Protein AF-A0A5C6P8G7-F1 (afdb_monomer_lite)

pLDDT: mean 71.39, std 20.87, range [29.42, 98.38]

Organism: NCBI:txid433684

Structure (mmCIF, N/CA/C/O backbone):
data_AF-A0A5C6P8G7-F1
#
_entry.id   AF-A0A5C6P8G7-F1
#
loop_
_atom_site.group_PDB
_atom_site.id
_atom_site.type_symbol
_atom_site.label_atom_id
_atom_site.label_alt_id
_atom_site.label_comp_id
_atom_site.label_asym_id
_atom_site.label_entity_id
_atom_site.label_seq_id
_atom_site.pdbx_PDB_ins_code
_atom_site.Cartn_x
_atom_site.Cartn_y
_atom_site.Cartn_z
_atom_site.occupancy
_atom_site.B_iso_or_equiv
_atom_site.auth_seq_id
_atom_site.auth_comp_id
_atom_site.auth_asym_id
_atom_site.auth_atom_id
_atom_site.pdbx_PDB_model_num
ATOM 1 N N . MET A 1 1 ? 69.869 -3.434 -10.534 1.00 57.78 1 MET A N 1
ATOM 2 C CA . MET A 1 1 ? 68.990 -2.227 -10.605 1.00 57.78 1 MET A CA 1
ATOM 3 C C . MET A 1 1 ? 67.464 -2.465 -10.734 1.00 57.78 1 MET A C 1
ATOM 5 O O . MET A 1 1 ? 66.697 -1.735 -10.105 1.00 57.78 1 MET A O 1
ATOM 9 N N . ARG A 1 2 ? 66.954 -3.449 -11.502 1.00 55.28 2 ARG A N 1
ATOM 10 C CA . ARG A 1 2 ? 65.495 -3.606 -11.778 1.00 55.28 2 ARG A CA 1
ATOM 11 C C . ARG A 1 2 ? 64.605 -3.941 -10.557 1.00 55.28 2 ARG A C 1
ATOM 13 O O . ARG A 1 2 ? 63.462 -3.481 -10.484 1.00 55.28 2 ARG A O 1
ATOM 20 N N . ARG A 1 3 ? 65.115 -4.680 -9.559 1.00 55.16 3 ARG A N 1
ATOM 21 C CA . ARG A 1 3 ? 64.360 -5.062 -8.339 1.00 55.16 3 ARG A CA 1
ATOM 22 C C . ARG A 1 3 ? 64.047 -3.867 -7.416 1.00 55.16 3 ARG A C 1
ATOM 24 O O . ARG A 1 3 ? 62.945 -3.792 -6.867 1.00 55.16 3 ARG A O 1
ATOM 31 N N . SER A 1 4 ? 64.954 -2.890 -7.321 1.00 57.34 4 SER A N 1
ATOM 32 C CA . SER A 1 4 ? 64.773 -1.672 -6.509 1.00 57.34 4 SER A CA 1
ATOM 33 C C . SER A 1 4 ? 63.639 -0.777 -7.046 1.00 57.34 4 SER A C 1
ATOM 35 O O . SER A 1 4 ? 62.742 -0.366 -6.301 1.00 57.34 4 SER A O 1
ATOM 37 N N . ARG A 1 5 ? 63.562 -0.600 -8.376 1.00 58.94 5 ARG A N 1
ATOM 38 C CA . ARG A 1 5 ? 62.486 0.167 -9.038 1.00 58.94 5 ARG A CA 1
ATOM 39 C C . ARG A 1 5 ? 61.093 -0.450 -8.819 1.00 58.94 5 ARG A C 1
ATOM 41 O O . ARG A 1 5 ? 60.127 0.283 -8.587 1.00 58.94 5 ARG A O 1
ATOM 48 N N . ARG A 1 6 ? 60.968 -1.788 -8.805 1.00 61.97 6 ARG A N 1
ATOM 49 C CA . ARG A 1 6 ? 59.695 -2.485 -8.502 1.00 61.97 6 ARG A CA 1
ATOM 50 C C . ARG A 1 6 ? 59.252 -2.302 -7.042 1.00 61.97 6 ARG A C 1
ATOM 52 O O . ARG A 1 6 ? 58.067 -2.052 -6.801 1.00 61.97 6 ARG A O 1
ATOM 59 N N . ARG A 1 7 ? 60.176 -2.356 -6.071 1.00 61.00 7 ARG A N 1
ATOM 60 C CA . ARG A 1 7 ? 59.867 -2.098 -4.647 1.00 61.00 7 ARG A CA 1
ATOM 61 C C . ARG A 1 7 ? 59.425 -0.646 -4.411 1.00 61.00 7 ARG A C 1
ATOM 63 O O . ARG A 1 7 ? 58.428 -0.422 -3.720 1.00 61.00 7 ARG A O 1
ATOM 70 N N . SER A 1 8 ? 60.075 0.322 -5.060 1.00 65.81 8 SER A N 1
ATOM 71 C CA . SER A 1 8 ? 59.697 1.744 -4.990 1.00 65.81 8 SER A CA 1
ATOM 72 C C . SER A 1 8 ? 58.291 2.012 -5.559 1.00 65.81 8 SER A C 1
ATOM 74 O O . SER A 1 8 ? 57.456 2.644 -4.902 1.00 65.81 8 SER A O 1
ATOM 76 N N . ARG A 1 9 ? 57.951 1.423 -6.719 1.00 63.16 9 ARG A N 1
ATOM 77 C CA . ARG A 1 9 ? 56.598 1.519 -7.309 1.00 63.16 9 ARG A CA 1
ATOM 78 C C . ARG A 1 9 ? 55.512 0.904 -6.412 1.00 63.16 9 ARG A C 1
ATOM 80 O O . ARG A 1 9 ? 54.447 1.503 -6.251 1.00 63.16 9 ARG A O 1
ATOM 87 N N . ARG A 1 10 ? 55.772 -0.245 -5.769 1.00 64.44 10 ARG A N 1
ATOM 88 C CA . ARG A 1 10 ? 54.829 -0.861 -4.809 1.00 64.44 10 ARG A CA 1
ATOM 89 C C . ARG A 1 10 ? 54.617 0.009 -3.562 1.00 64.44 10 ARG A C 1
ATOM 91 O O . ARG A 1 10 ? 53.472 0.180 -3.141 1.00 64.44 10 ARG A O 1
ATOM 98 N N . ARG A 1 11 ? 55.675 0.620 -3.009 1.00 64.25 11 ARG A N 1
ATOM 99 C CA . ARG A 1 11 ? 55.564 1.558 -1.872 1.00 64.25 11 ARG A CA 1
ATOM 100 C C . ARG A 1 11 ? 54.755 2.811 -2.234 1.00 64.25 11 ARG A C 1
ATOM 102 O O . ARG A 1 11 ? 53.868 3.190 -1.468 1.00 64.25 11 ARG A O 1
ATOM 109 N N . ARG A 1 12 ? 54.968 3.402 -3.420 1.00 63.91 12 ARG A N 1
ATOM 110 C CA . ARG A 1 12 ? 54.167 4.545 -3.911 1.00 63.91 12 ARG A CA 1
ATOM 111 C C . ARG A 1 12 ? 52.682 4.188 -4.077 1.00 63.91 12 ARG A C 1
ATOM 113 O O . ARG A 1 12 ? 51.830 4.940 -3.609 1.00 63.91 12 ARG A O 1
ATOM 120 N N . ARG A 1 13 ? 52.361 3.012 -4.637 1.00 65.19 13 ARG A N 1
ATOM 121 C CA . ARG A 1 13 ? 50.969 2.525 -4.766 1.00 65.19 13 ARG A CA 1
ATOM 122 C C . ARG A 1 13 ? 50.292 2.270 -3.412 1.00 65.19 13 ARG A C 1
ATOM 124 O O . ARG A 1 13 ? 49.113 2.576 -3.253 1.00 65.19 13 ARG A O 1
ATOM 131 N N . ARG A 1 14 ? 51.015 1.749 -2.412 1.00 64.69 14 ARG A N 1
ATOM 132 C CA . ARG A 1 14 ? 50.469 1.581 -1.050 1.00 64.69 14 ARG A CA 1
ATOM 133 C C . ARG A 1 14 ? 50.206 2.931 -0.372 1.00 64.69 14 ARG A C 1
ATOM 135 O O . ARG A 1 14 ? 49.133 3.116 0.200 1.00 64.69 14 ARG A O 1
ATOM 142 N N . ARG A 1 15 ? 51.120 3.902 -0.505 1.00 64.38 15 ARG A N 1
ATOM 143 C CA . ARG A 1 15 ? 50.931 5.269 0.018 1.00 64.38 15 ARG A CA 1
ATOM 144 C C . ARG A 1 15 ? 49.746 5.988 -0.643 1.00 64.38 15 ARG A C 1
ATOM 146 O O . ARG A 1 15 ? 48.961 6.620 0.063 1.00 64.38 15 ARG A O 1
ATOM 153 N N . SER A 1 16 ? 49.557 5.850 -1.959 1.00 69.50 16 SER A N 1
ATOM 154 C CA . SER A 1 16 ? 48.419 6.467 -2.661 1.00 69.50 16 SER A CA 1
ATOM 155 C C . SER A 1 16 ? 47.074 5.845 -2.265 1.00 69.50 16 SER A C 1
ATOM 157 O O . SER A 1 16 ? 46.118 6.575 -1.998 1.00 69.50 16 SER A O 1
ATOM 159 N N . ARG A 1 17 ? 47.006 4.512 -2.121 1.00 66.19 17 ARG A N 1
ATOM 160 C CA . ARG A 1 17 ? 45.819 3.814 -1.591 1.00 66.19 17 ARG A CA 1
ATOM 161 C C . ARG A 1 17 ? 45.500 4.240 -0.152 1.00 66.19 17 ARG A C 1
ATOM 163 O O . ARG A 1 17 ? 44.341 4.512 0.154 1.00 66.19 17 ARG A O 1
ATOM 170 N N . GLY A 1 18 ? 46.516 4.386 0.703 1.00 68.81 18 GLY A N 1
ATOM 171 C CA . GLY A 1 18 ? 46.358 4.883 2.076 1.00 68.81 18 GLY A CA 1
ATOM 172 C C . GLY A 1 18 ? 45.794 6.308 2.143 1.00 68.81 18 GLY A C 1
ATOM 173 O O . GLY A 1 18 ? 44.846 6.560 2.889 1.00 68.81 18 GLY A O 1
ATOM 174 N N . ARG A 1 19 ? 46.303 7.226 1.306 1.00 65.19 19 ARG A N 1
ATOM 175 C CA . ARG A 1 19 ? 45.785 8.605 1.201 1.00 65.19 19 ARG A CA 1
ATOM 176 C C . ARG A 1 19 ? 44.330 8.642 0.716 1.00 65.19 19 ARG A C 1
ATOM 178 O O . ARG A 1 19 ? 43.513 9.346 1.309 1.00 65.19 19 ARG A O 1
ATOM 185 N N . ARG A 1 20 ? 43.971 7.831 -0.291 1.00 66.19 20 ARG A N 1
ATOM 186 C CA . ARG A 1 20 ? 42.580 7.713 -0.775 1.00 66.19 20 ARG A CA 1
ATOM 187 C C . ARG A 1 20 ? 41.633 7.190 0.311 1.00 66.19 20 ARG A C 1
ATOM 189 O O . ARG A 1 20 ? 40.553 7.750 0.491 1.00 66.19 20 ARG A O 1
ATOM 196 N N . ARG A 1 21 ? 42.047 6.180 1.087 1.00 66.81 21 ARG A N 1
ATOM 197 C CA . ARG A 1 21 ? 41.238 5.621 2.187 1.00 66.81 21 ARG A CA 1
ATOM 198 C C . ARG A 1 21 ? 41.011 6.645 3.308 1.00 66.81 21 ARG A C 1
ATOM 200 O O . ARG A 1 21 ? 39.875 6.816 3.741 1.00 66.81 21 ARG A O 1
ATOM 207 N N . ARG A 1 22 ? 42.050 7.394 3.709 1.00 64.44 22 ARG A N 1
ATOM 208 C CA . ARG A 1 22 ? 41.934 8.479 4.708 1.00 64.44 22 ARG A CA 1
ATOM 209 C C . ARG A 1 22 ? 41.014 9.614 4.238 1.00 64.44 22 ARG A C 1
ATOM 211 O O . ARG A 1 22 ? 40.178 10.075 5.012 1.00 64.44 22 ARG A O 1
ATOM 218 N N . SER A 1 23 ? 41.099 10.007 2.964 1.00 71.38 23 SER A N 1
ATOM 219 C CA . SER A 1 23 ? 40.200 11.010 2.370 1.00 71.38 23 SER A CA 1
ATOM 220 C C . SER A 1 23 ? 38.732 10.555 2.385 1.00 71.38 23 SER A C 1
ATOM 222 O O . SER A 1 23 ? 37.848 11.314 2.787 1.00 71.38 23 SER A O 1
ATOM 224 N N . ARG A 1 24 ? 38.465 9.282 2.055 1.00 66.19 24 ARG A N 1
ATOM 225 C CA . ARG A 1 24 ? 37.109 8.704 2.076 1.00 66.19 24 ARG A CA 1
ATOM 226 C C . ARG A 1 24 ? 36.509 8.681 3.489 1.00 66.19 24 ARG A C 1
ATOM 228 O O . ARG A 1 24 ? 35.359 9.075 3.667 1.00 66.19 24 ARG A O 1
ATOM 235 N N . ILE A 1 25 ? 37.306 8.319 4.499 1.00 70.38 25 ILE A N 1
ATOM 236 C CA . ILE A 1 25 ? 36.889 8.328 5.914 1.00 70.38 25 ILE A CA 1
ATOM 237 C C . ILE A 1 25 ? 36.595 9.758 6.400 1.00 70.38 25 ILE A C 1
ATOM 239 O O . ILE A 1 25 ? 35.578 9.989 7.055 1.00 70.38 25 ILE A O 1
ATOM 243 N N . SER A 1 26 ? 37.434 10.735 6.038 1.00 67.25 26 SER A N 1
ATOM 244 C CA . SER A 1 26 ? 37.211 12.151 6.370 1.00 67.25 26 SER A CA 1
ATOM 245 C C . SER A 1 26 ? 35.911 12.690 5.752 1.00 67.25 26 SER A C 1
ATOM 247 O O . SER A 1 26 ? 35.107 13.322 6.444 1.00 67.25 26 SER A O 1
ATOM 249 N N . ARG A 1 27 ? 35.632 12.356 4.481 1.00 65.69 27 ARG A N 1
ATOM 250 C CA . ARG A 1 27 ? 34.369 12.709 3.805 1.00 65.69 27 ARG A CA 1
ATOM 251 C C . ARG A 1 27 ? 33.146 12.085 4.491 1.00 65.69 27 ARG A C 1
ATOM 253 O O . ARG A 1 27 ? 32.168 12.795 4.722 1.00 65.69 27 ARG A O 1
ATOM 260 N N . MET A 1 28 ? 33.213 10.812 4.896 1.00 66.06 28 MET A N 1
ATOM 261 C CA . MET A 1 28 ? 32.125 10.154 5.643 1.00 66.06 28 MET A CA 1
ATOM 262 C C . MET A 1 28 ? 31.889 10.784 7.023 1.00 66.06 28 MET A C 1
ATOM 264 O O . MET A 1 28 ? 30.742 10.978 7.423 1.00 66.06 28 MET A O 1
ATOM 268 N N . ARG A 1 29 ? 32.950 11.154 7.754 1.00 63.00 29 ARG A N 1
ATOM 269 C CA . ARG A 1 29 ? 32.812 11.850 9.047 1.00 63.00 29 ARG A CA 1
ATOM 270 C C . ARG A 1 29 ? 32.161 13.229 8.881 1.00 63.00 29 ARG A C 1
ATOM 272 O O . ARG A 1 29 ? 31.258 13.567 9.646 1.00 63.00 29 ARG A O 1
ATOM 279 N N . ARG A 1 30 ? 32.536 13.990 7.842 1.00 61.12 30 ARG A N 1
ATOM 280 C CA . ARG A 1 30 ? 31.909 15.287 7.518 1.00 61.12 30 ARG A CA 1
ATOM 281 C C . ARG A 1 30 ? 30.431 15.145 7.128 1.00 61.12 30 ARG A C 1
ATOM 283 O O . ARG A 1 30 ? 29.620 15.953 7.583 1.00 61.12 30 ARG A O 1
ATOM 290 N N . SER A 1 31 ? 30.047 14.122 6.354 1.00 65.50 31 SER A N 1
ATOM 291 C CA . SER A 1 31 ? 28.636 13.910 5.976 1.00 65.50 31 SER A CA 1
ATOM 292 C C . SER A 1 31 ? 27.764 13.493 7.168 1.00 65.50 31 SER A C 1
ATOM 294 O O . SER A 1 31 ? 26.659 14.019 7.341 1.00 65.50 31 SER A O 1
ATOM 296 N N . ARG A 1 32 ? 28.286 12.636 8.059 1.00 59.56 32 ARG A N 1
ATOM 297 C CA . ARG A 1 32 ? 27.619 12.265 9.319 1.00 59.56 32 ARG A CA 1
ATOM 298 C C . ARG A 1 32 ? 27.444 13.474 10.246 1.00 59.56 32 ARG A C 1
ATOM 300 O O . ARG A 1 32 ? 26.360 13.658 10.797 1.00 59.56 32 ARG A O 1
ATOM 307 N N . GLY A 1 33 ? 28.455 14.341 10.356 1.00 62.38 33 GLY A N 1
ATOM 308 C CA . GLY A 1 33 ? 28.373 15.590 11.126 1.00 62.38 33 GLY A CA 1
ATOM 309 C C . GLY A 1 33 ? 27.317 16.567 10.590 1.00 62.38 33 GLY A C 1
ATOM 310 O O . GLY A 1 33 ? 26.512 17.093 11.362 1.00 62.38 33 GLY A O 1
ATOM 311 N N . ARG A 1 34 ? 27.249 16.755 9.263 1.00 58.19 34 ARG A N 1
ATOM 312 C CA . ARG A 1 34 ? 26.214 17.584 8.612 1.00 58.19 34 ARG A CA 1
ATOM 313 C C . ARG A 1 34 ? 24.804 17.012 8.804 1.00 58.19 34 ARG A C 1
ATOM 315 O O . ARG A 1 34 ? 23.875 17.769 9.078 1.00 58.19 34 ARG A O 1
ATOM 322 N N . SER A 1 35 ? 24.653 15.689 8.740 1.00 55.44 35 SER A N 1
ATOM 323 C CA . SER A 1 35 ? 23.367 15.005 8.952 1.00 55.44 35 SER A CA 1
ATOM 324 C C . SER A 1 35 ? 22.865 15.139 10.393 1.00 55.44 35 SER A C 1
ATOM 326 O O . SER A 1 35 ? 21.689 15.432 10.609 1.00 55.44 35 SER A O 1
ATOM 328 N N . ARG A 1 36 ? 23.760 15.013 11.387 1.00 54.78 36 ARG A N 1
ATOM 329 C CA . ARG A 1 36 ? 23.424 15.249 12.802 1.00 54.78 36 ARG A CA 1
ATOM 330 C C . ARG A 1 36 ? 22.993 16.698 13.047 1.00 54.78 36 ARG A C 1
ATOM 332 O O . ARG A 1 36 ? 21.930 16.910 13.622 1.00 54.78 36 ARG A O 1
ATOM 339 N N . ARG A 1 37 ? 23.729 17.688 12.518 1.00 54.22 37 ARG A N 1
ATOM 340 C CA . ARG A 1 37 ? 23.348 19.113 12.627 1.00 54.22 37 ARG A CA 1
ATOM 341 C C . ARG A 1 37 ? 21.980 19.409 11.995 1.00 54.22 37 ARG A C 1
ATOM 343 O O . ARG A 1 37 ? 21.191 20.136 12.594 1.00 54.22 37 ARG A O 1
ATOM 350 N N . ARG A 1 38 ? 21.661 18.808 10.838 1.00 56.81 38 ARG A N 1
ATOM 351 C CA . ARG A 1 38 ? 20.341 18.939 10.184 1.00 56.81 38 ARG A CA 1
ATOM 352 C C . ARG A 1 38 ? 19.202 18.297 10.989 1.00 56.81 38 ARG A C 1
ATOM 354 O O . ARG A 1 38 ? 18.118 18.867 11.055 1.00 56.81 38 ARG A O 1
ATOM 361 N N . ARG A 1 39 ? 19.426 17.145 11.637 1.00 52.56 39 ARG A N 1
ATOM 362 C CA . ARG A 1 39 ? 18.422 16.536 12.535 1.00 52.56 39 ARG A CA 1
ATOM 363 C C . ARG A 1 39 ? 18.166 17.409 13.768 1.00 52.56 39 ARG A C 1
ATOM 365 O O . ARG A 1 39 ? 17.008 17.657 14.101 1.00 52.56 39 ARG A O 1
ATOM 372 N N . SER A 1 40 ? 19.219 17.947 14.386 1.00 52.06 40 SER A N 1
ATOM 373 C CA . SER A 1 40 ? 19.095 18.841 15.545 1.00 52.06 40 SER A CA 1
ATOM 374 C C . SER A 1 40 ? 18.373 20.153 15.211 1.00 52.06 40 SER A C 1
ATOM 376 O O . SER A 1 40 ? 17.534 20.602 15.993 1.00 52.06 40 SER A O 1
ATOM 378 N N . SER A 1 41 ? 18.629 20.754 14.041 1.00 52.75 41 SER A N 1
ATOM 379 C CA . SER A 1 41 ? 17.917 21.968 13.614 1.00 52.75 41 SER A CA 1
ATOM 380 C C . SER A 1 41 ? 16.442 21.700 13.289 1.00 52.75 41 SER A C 1
ATOM 382 O O . SER A 1 41 ? 15.583 22.510 13.650 1.00 52.75 41 SER A O 1
ATOM 384 N N . ARG A 1 42 ? 16.119 20.538 12.698 1.00 56.19 42 ARG A N 1
ATOM 385 C CA . ARG A 1 42 ? 14.732 20.111 12.439 1.00 56.19 42 ARG A CA 1
ATOM 386 C C . ARG A 1 42 ? 13.957 19.895 13.745 1.00 56.19 42 ARG A C 1
ATOM 388 O O . ARG A 1 42 ? 12.849 20.407 13.869 1.00 56.19 42 ARG A O 1
ATOM 395 N N . MET A 1 43 ? 14.560 19.259 14.757 1.00 53.88 43 MET A N 1
ATOM 396 C CA . MET A 1 43 ? 13.935 19.100 16.082 1.00 53.88 43 MET A CA 1
ATOM 397 C C . MET A 1 43 ? 13.686 20.439 16.795 1.00 53.88 43 MET A C 1
ATOM 399 O O . MET A 1 43 ? 12.610 20.630 17.367 1.00 53.88 43 MET A O 1
ATOM 403 N N . ARG A 1 44 ? 14.631 21.392 16.734 1.00 53.28 44 ARG A N 1
ATOM 404 C CA . ARG A 1 44 ? 14.445 22.735 17.322 1.00 53.28 44 ARG A CA 1
ATOM 405 C C . ARG A 1 44 ? 13.293 23.503 16.658 1.00 53.28 44 ARG A C 1
ATOM 407 O O . ARG A 1 44 ? 12.478 24.097 17.364 1.00 53.28 44 ARG A O 1
ATOM 414 N N . ARG A 1 45 ? 13.159 23.430 15.326 1.00 54.09 45 ARG A N 1
ATOM 415 C CA . ARG A 1 45 ? 12.037 24.049 14.589 1.00 54.09 45 ARG A CA 1
ATOM 416 C C . ARG A 1 45 ? 10.683 23.422 14.947 1.00 54.09 45 ARG A C 1
ATOM 418 O O . ARG A 1 45 ? 9.714 24.154 15.143 1.00 54.09 45 ARG A O 1
ATOM 425 N N . SER A 1 46 ? 10.614 22.100 15.112 1.00 53.12 46 SER A N 1
ATOM 426 C CA . SER A 1 46 ? 9.378 21.410 15.517 1.00 53.12 46 SER A CA 1
ATOM 427 C C . SER A 1 46 ? 8.927 21.777 16.937 1.00 53.12 46 SER A C 1
ATOM 429 O O . SER A 1 46 ? 7.736 21.999 17.163 1.00 53.12 46 SER A O 1
ATOM 431 N N . ARG A 1 47 ? 9.865 21.915 17.890 1.00 54.84 47 ARG A N 1
ATOM 432 C CA . ARG A 1 47 ? 9.555 22.359 19.265 1.00 54.84 47 ARG A CA 1
ATOM 433 C C . ARG A 1 47 ? 9.046 23.806 19.307 1.00 54.84 47 ARG A C 1
ATOM 435 O O . ARG A 1 47 ? 8.058 24.072 19.985 1.00 54.84 47 ARG A O 1
ATOM 442 N N . SER A 1 48 ? 9.644 24.709 18.524 1.00 53.56 48 SER A N 1
ATOM 443 C CA . SER A 1 48 ? 9.195 26.108 18.407 1.00 53.56 48 SER A CA 1
ATOM 444 C C . SER A 1 48 ? 7.791 26.243 17.789 1.00 53.56 48 SER A C 1
ATOM 446 O O . SER A 1 48 ? 6.977 27.046 18.245 1.00 53.56 48 SER A O 1
ATOM 448 N N . ARG A 1 49 ? 7.444 25.407 16.797 1.00 55.19 49 ARG A N 1
ATOM 449 C CA . ARG A 1 49 ? 6.082 25.381 16.226 1.00 55.19 49 ARG A CA 1
ATOM 450 C C . ARG A 1 49 ? 5.034 24.867 17.223 1.00 55.19 49 ARG A C 1
ATOM 452 O O . ARG A 1 49 ? 3.939 25.426 17.285 1.00 55.19 49 ARG A O 1
ATOM 459 N N . ARG A 1 50 ? 5.364 23.859 18.046 1.00 53.84 50 ARG A N 1
ATOM 460 C CA . ARG A 1 50 ? 4.470 23.374 19.119 1.00 53.84 50 ARG A CA 1
ATOM 461 C C . ARG A 1 50 ? 4.246 24.421 20.217 1.00 53.84 50 ARG A C 1
ATOM 463 O O . ARG A 1 50 ? 3.113 24.565 20.672 1.00 53.84 50 ARG A O 1
ATOM 470 N N . SER A 1 51 ? 5.272 25.178 20.615 1.00 52.56 51 SER A N 1
ATOM 471 C CA . SER A 1 51 ? 5.116 26.224 21.639 1.00 52.56 51 SER A CA 1
ATOM 472 C C . SER A 1 51 ? 4.296 27.422 21.144 1.00 52.56 51 SER A C 1
ATOM 474 O O . SER A 1 51 ? 3.459 27.929 21.892 1.00 52.56 51 SER A O 1
ATOM 476 N N . ARG A 1 52 ? 4.439 27.821 19.870 1.00 54.53 52 ARG A N 1
ATOM 477 C CA . ARG A 1 52 ? 3.594 28.865 19.256 1.00 54.53 52 ARG A CA 1
ATOM 478 C C . ARG A 1 52 ? 2.120 28.452 19.147 1.00 54.53 52 ARG A C 1
ATOM 480 O O . ARG A 1 52 ? 1.257 29.250 19.499 1.00 54.53 52 ARG A O 1
ATOM 487 N N . ARG A 1 53 ? 1.818 27.199 18.773 1.00 52.72 53 ARG A N 1
ATOM 488 C CA . ARG A 1 53 ? 0.430 26.681 18.767 1.00 52.72 53 ARG A CA 1
ATOM 489 C C . ARG A 1 53 ? -0.204 26.652 20.165 1.00 52.72 53 ARG A C 1
ATOM 491 O O . ARG A 1 53 ? -1.378 26.977 20.297 1.00 52.72 53 ARG A O 1
ATOM 498 N N . ARG A 1 54 ? 0.563 26.326 21.214 1.00 52.09 54 ARG A N 1
ATOM 499 C CA . ARG A 1 54 ? 0.064 26.360 22.605 1.00 52.09 54 ARG A CA 1
ATOM 500 C C . ARG A 1 54 ? -0.207 27.781 23.116 1.00 52.09 54 ARG A C 1
ATOM 502 O O . ARG A 1 54 ? -1.169 27.968 23.849 1.00 52.09 54 ARG A O 1
ATOM 509 N N . ARG A 1 55 ? 0.589 28.781 22.713 1.00 52.88 55 ARG A N 1
ATOM 510 C CA . ARG A 1 55 ? 0.343 30.193 23.077 1.00 52.88 55 ARG A CA 1
ATOM 511 C C . ARG A 1 55 ? -0.835 30.815 22.321 1.00 52.88 55 ARG A C 1
ATOM 513 O O . ARG A 1 55 ? -1.567 31.593 22.913 1.00 52.88 55 ARG A O 1
ATOM 520 N N . SER A 1 56 ? -1.053 30.438 21.060 1.00 45.44 56 SER A N 1
ATOM 521 C CA . SER A 1 56 ? -2.214 30.895 20.278 1.00 45.44 56 SER A CA 1
ATOM 522 C C . SER A 1 56 ? -3.542 30.384 20.855 1.00 45.44 56 SER A C 1
ATOM 524 O O . SER A 1 56 ? -4.460 31.179 21.004 1.00 45.44 56 SER A O 1
ATOM 526 N N . ARG A 1 57 ? -3.617 29.119 21.301 1.00 49.38 57 ARG A N 1
ATOM 527 C CA . ARG A 1 57 ? -4.828 28.573 21.949 1.00 49.38 57 ARG A CA 1
ATOM 528 C C . ARG A 1 57 ? -5.174 29.209 23.300 1.00 49.38 57 ARG A C 1
ATOM 530 O O . ARG A 1 57 ? -6.330 29.182 23.687 1.00 49.38 57 ARG A O 1
ATOM 537 N N . ARG A 1 58 ? -4.203 29.788 24.017 1.00 48.78 58 ARG A N 1
ATOM 538 C CA . ARG A 1 58 ? -4.465 30.503 25.282 1.00 48.78 58 ARG A CA 1
ATOM 539 C C . ARG A 1 58 ? -4.965 31.938 25.089 1.00 48.78 58 ARG A C 1
ATOM 541 O O . ARG A 1 58 ? -5.459 32.514 26.044 1.00 48.78 58 ARG A O 1
ATOM 548 N N . ARG A 1 59 ? -4.834 32.521 23.891 1.00 44.09 59 ARG A N 1
ATOM 549 C CA . ARG A 1 59 ? -5.252 33.908 23.611 1.00 44.09 59 ARG A CA 1
ATOM 550 C C . ARG A 1 59 ? -6.668 34.039 23.046 1.00 44.09 59 ARG A C 1
ATOM 552 O O . ARG A 1 59 ? -7.164 35.150 22.973 1.00 44.09 59 ARG A O 1
ATOM 559 N N . THR A 1 60 ? -7.317 32.938 22.672 1.00 46.84 60 THR A N 1
ATOM 560 C CA . THR A 1 60 ? -8.675 32.937 22.094 1.00 46.84 60 THR A CA 1
ATOM 561 C C . THR A 1 60 ? -9.751 32.443 23.068 1.00 46.84 60 THR A C 1
ATOM 563 O O . THR A 1 60 ? -10.839 32.100 22.633 1.00 46.84 60 THR A O 1
ATOM 566 N N . GLY A 1 61 ? -9.451 32.362 24.369 1.00 41.88 61 GLY A N 1
ATOM 567 C CA . GLY A 1 61 ? -10.366 31.846 25.400 1.00 41.88 61 GLY A CA 1
ATOM 568 C C . GLY A 1 61 ? -10.850 32.889 26.410 1.00 41.88 61 GLY A C 1
ATOM 569 O O . GLY A 1 61 ? -11.309 32.517 27.480 1.00 41.88 61 GLY A O 1
ATOM 570 N N . SER A 1 62 ? -10.704 34.181 26.124 1.00 41.19 62 SER A N 1
ATOM 571 C CA . SER A 1 62 ? -11.052 35.247 27.066 1.00 41.19 62 SER A CA 1
ATOM 572 C C . SER A 1 62 ? -11.793 36.369 26.353 1.00 41.19 62 SER A C 1
ATOM 574 O O . SER A 1 62 ? -11.187 37.389 26.066 1.00 41.19 62 SER A O 1
ATOM 576 N N . HIS A 1 63 ? -13.058 36.151 26.001 1.00 43.22 63 HIS A N 1
ATOM 577 C CA . HIS A 1 63 ? -14.075 37.196 25.816 1.00 43.22 63 HIS A CA 1
ATOM 578 C C . HIS A 1 63 ? -15.403 36.517 25.481 1.00 43.22 63 HIS A C 1
ATOM 580 O O . HIS A 1 63 ? -15.663 36.253 24.318 1.00 43.22 63 HIS A O 1
ATOM 586 N N . LEU A 1 64 ? -16.201 36.200 26.503 1.00 37.09 64 LEU A N 1
ATOM 587 C CA . LEU A 1 64 ? -17.667 36.091 26.436 1.00 37.09 64 LEU A CA 1
ATOM 588 C C . LEU A 1 64 ? -18.192 35.863 27.862 1.00 37.09 64 LEU A C 1
ATOM 590 O O . LEU A 1 64 ? -18.649 34.794 28.242 1.00 37.09 64 LEU A O 1
ATOM 594 N N . THR A 1 65 ? -18.046 36.896 28.687 1.00 39.47 65 THR A N 1
ATOM 595 C CA . THR A 1 65 ? -18.910 37.126 29.846 1.00 39.47 65 THR A CA 1
ATOM 596 C C . THR A 1 65 ? -19.684 38.409 29.575 1.00 39.47 65 THR A C 1
ATOM 598 O O . THR A 1 65 ? -19.150 39.320 28.939 1.00 39.47 65 THR A O 1
ATOM 601 N N . LYS A 1 66 ? -20.910 38.465 30.107 1.00 37.91 66 LYS A N 1
ATOM 602 C CA . LYS A 1 66 ? -22.002 39.427 29.860 1.00 37.91 66 LYS A CA 1
ATOM 603 C C . LYS A 1 66 ? -22.923 38.958 28.742 1.00 37.91 66 LYS A C 1
ATOM 605 O O . LYS A 1 66 ? -22.515 38.938 27.594 1.00 37.91 66 LYS A O 1
ATOM 610 N N . TRP A 1 67 ? -24.108 38.484 29.122 1.00 31.88 67 TRP A N 1
ATOM 611 C CA . TRP A 1 67 ? -25.408 39.135 28.910 1.00 31.88 67 TRP A CA 1
ATOM 612 C C . TRP A 1 67 ? -26.467 38.254 29.602 1.00 31.88 67 TRP A C 1
ATOM 614 O O . TRP A 1 67 ? -26.853 37.213 29.087 1.00 31.88 67 TRP A O 1
ATOM 624 N N . PHE A 1 68 ? -26.888 38.652 30.807 1.00 29.64 68 PHE A N 1
ATOM 625 C CA . PHE A 1 68 ? -28.235 38.350 31.306 1.00 29.64 68 PHE A CA 1
ATOM 626 C C . PHE A 1 68 ? -29.166 39.400 30.682 1.00 29.64 68 PHE A C 1
ATOM 628 O O . PHE A 1 68 ? -28.773 40.568 30.591 1.00 29.64 68 PHE A O 1
ATOM 635 N N . PRO A 1 69 ? -30.388 39.017 30.295 1.00 38.16 69 PRO A N 1
ATOM 636 C CA . PRO A 1 69 ? -31.501 39.640 30.989 1.00 38.16 69 PRO A CA 1
ATOM 637 C C . PRO A 1 69 ? -32.600 38.659 31.402 1.00 38.16 69 PRO A C 1
ATOM 639 O O . PRO A 1 69 ? -32.924 37.671 30.751 1.00 38.16 69 PRO A O 1
ATOM 642 N N . GLN A 1 70 ? -33.148 39.039 32.542 1.00 38.84 70 GLN A N 1
ATOM 643 C CA . GLN A 1 70 ? -34.387 38.670 33.196 1.00 38.84 70 GLN A CA 1
ATOM 644 C C . GLN A 1 70 ? -35.581 38.625 32.227 1.00 38.84 70 GLN A C 1
ATOM 646 O O . GLN A 1 70 ? -35.862 39.603 31.539 1.00 38.84 70 GLN A O 1
ATOM 651 N N . ALA A 1 71 ? -36.318 37.514 32.232 1.00 31.64 71 ALA A N 1
ATOM 652 C CA . ALA A 1 71 ? -37.687 37.456 31.737 1.00 31.64 71 ALA A CA 1
ATOM 653 C C . ALA A 1 71 ? -38.489 36.478 32.602 1.00 31.64 71 ALA A C 1
ATOM 655 O O . ALA A 1 71 ? -38.255 35.270 32.603 1.00 31.64 71 ALA A O 1
ATOM 656 N N . CYS A 1 72 ? -39.413 37.045 33.374 1.00 34.44 72 CYS A N 1
ATOM 657 C CA . CYS A 1 72 ? -40.503 36.337 34.022 1.00 34.44 72 CYS A CA 1
ATOM 658 C C . CYS A 1 72 ? -41.400 35.704 32.951 1.00 34.44 72 CYS A C 1
ATOM 660 O O . CYS A 1 72 ? -41.786 36.369 31.993 1.00 34.44 72 CYS A O 1
ATOM 662 N N . GLY A 1 73 ? -41.765 34.441 33.145 1.00 29.42 73 GLY A N 1
ATOM 663 C CA . GLY A 1 73 ? -42.718 33.733 32.300 1.00 29.42 73 GLY A CA 1
ATOM 664 C C . GLY A 1 73 ? -43.261 32.527 33.048 1.00 29.42 73 GLY A C 1
ATOM 665 O O . GLY A 1 73 ? -42.631 31.477 33.092 1.00 29.42 73 GLY A O 1
ATOM 666 N N . HIS A 1 74 ? -44.414 32.715 33.679 1.00 38.94 74 HIS A N 1
ATOM 667 C CA . HIS A 1 74 ? -45.229 31.661 34.267 1.00 38.94 74 HIS A CA 1
ATOM 668 C C . HIS A 1 74 ? -45.651 30.693 33.149 1.00 38.94 74 HIS A C 1
ATOM 670 O O . HIS A 1 74 ? -46.417 31.081 32.271 1.00 38.94 74 HIS A O 1
ATOM 676 N N . VAL A 1 75 ? -45.181 29.445 33.174 1.00 32.88 75 VAL A N 1
ATOM 677 C CA . VAL A 1 75 ? -45.806 28.345 32.424 1.00 32.88 75 VAL A CA 1
ATOM 678 C C . VAL A 1 75 ? -45.884 27.143 33.350 1.00 32.88 75 VAL A C 1
ATOM 680 O O . VAL A 1 75 ? -44.888 26.499 33.671 1.00 32.88 75 VAL A O 1
ATOM 683 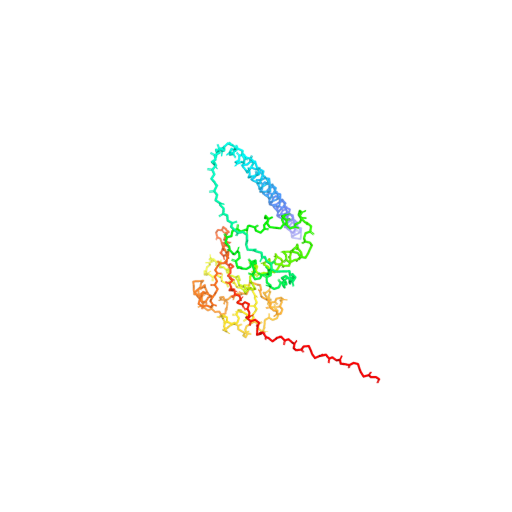N N . SER A 1 76 ? -47.100 26.884 33.814 1.00 38.41 76 SER A N 1
ATOM 684 C CA . SER A 1 76 ? -47.480 25.678 34.531 1.00 38.41 76 SER A CA 1
ATOM 685 C C . SER A 1 76 ? -47.285 24.474 33.609 1.00 38.41 76 SER A C 1
ATOM 687 O O . SER A 1 76 ? -47.982 24.353 32.605 1.00 38.41 76 SER A O 1
ATOM 689 N N . VAL A 1 77 ? -46.358 23.579 33.950 1.00 33.47 77 VAL A N 1
ATOM 690 C CA . VAL A 1 77 ? -46.286 22.241 33.353 1.00 33.47 77 VAL A CA 1
ATOM 691 C C . VAL A 1 77 ? -46.568 21.239 34.458 1.00 33.47 77 VAL A C 1
ATOM 693 O O . VAL A 1 77 ? -45.794 21.059 35.396 1.00 33.47 77 VAL A O 1
ATOM 696 N N . SER A 1 78 ? -47.747 20.647 34.352 1.00 29.95 78 SER A N 1
ATOM 697 C CA . SER A 1 78 ? -48.246 19.532 35.138 1.00 29.95 78 SER A CA 1
ATOM 698 C C . SER A 1 78 ? -47.232 18.388 35.143 1.00 29.95 78 SER A C 1
ATOM 700 O O . SER A 1 78 ? -46.882 17.836 34.104 1.00 29.95 78 SER A O 1
ATOM 702 N N . THR A 1 79 ? -46.776 18.015 36.334 1.00 33.06 79 THR A N 1
ATOM 703 C CA . THR A 1 79 ? -46.024 16.788 36.591 1.00 33.06 79 THR A CA 1
ATOM 704 C C . THR A 1 79 ? -46.933 15.573 36.383 1.00 33.06 79 THR A C 1
ATOM 706 O O . THR A 1 79 ? -47.923 15.430 37.106 1.00 33.06 79 THR A O 1
ATOM 709 N N . PRO A 1 80 ? -46.621 14.642 35.464 1.00 35.84 80 PRO A N 1
ATOM 710 C CA . PRO A 1 80 ? -47.190 13.311 35.545 1.00 35.84 80 PRO A CA 1
ATOM 711 C C . PRO A 1 80 ? -46.483 12.572 36.684 1.00 35.84 80 PRO A C 1
ATOM 713 O O . PRO A 1 80 ? -45.260 12.429 36.700 1.00 35.84 80 PRO A O 1
ATOM 716 N N . ARG A 1 81 ? -47.265 12.114 37.664 1.00 33.94 81 ARG A N 1
ATOM 717 C CA . ARG A 1 81 ? -46.800 11.168 38.681 1.00 33.94 81 ARG A CA 1
ATOM 718 C C . ARG A 1 81 ? -46.354 9.887 37.975 1.00 33.94 81 ARG A C 1
ATOM 720 O O . ARG A 1 81 ? -47.174 9.207 37.367 1.00 33.94 81 ARG A O 1
ATOM 727 N N . LEU A 1 82 ? -45.067 9.568 38.067 1.00 36.84 82 LEU A N 1
ATOM 728 C CA . LEU A 1 82 ? -44.546 8.260 37.681 1.00 36.84 82 LEU A CA 1
ATOM 729 C C . LEU A 1 82 ? -44.883 7.236 38.778 1.00 36.84 82 LEU A C 1
ATOM 731 O O . LEU A 1 82 ? -44.684 7.538 39.959 1.00 36.84 82 LEU A O 1
ATOM 735 N N . PRO A 1 83 ? -45.376 6.038 38.422 1.00 36.00 83 PRO A N 1
ATOM 736 C CA . PRO A 1 83 ? -45.488 4.941 39.365 1.00 36.00 83 PRO A CA 1
ATOM 737 C C . PRO A 1 83 ? -44.097 4.409 39.735 1.00 36.00 83 PRO A C 1
ATOM 739 O O . PRO A 1 83 ? -43.146 4.423 38.955 1.00 36.00 83 PRO A O 1
ATOM 742 N N . SER A 1 84 ? -44.009 3.959 40.978 1.00 42.69 84 SER A N 1
ATOM 743 C CA . SER A 1 84 ? -42.854 3.372 41.643 1.00 42.69 84 SER A CA 1
ATOM 744 C C . SER A 1 84 ? -42.260 2.152 40.929 1.00 42.69 84 SER A C 1
ATOM 746 O O . SER A 1 84 ? -42.993 1.283 40.469 1.00 42.69 84 SER A O 1
ATOM 748 N N . ASN A 1 85 ? -40.930 2.039 41.022 1.00 44.09 85 ASN A N 1
ATOM 749 C CA . ASN A 1 85 ? -40.133 0.810 40.936 1.00 44.09 85 ASN A CA 1
ATOM 750 C C . ASN A 1 85 ? -40.184 0.002 39.632 1.00 44.09 85 ASN A C 1
ATOM 752 O O . ASN A 1 85 ? -40.730 -1.094 39.595 1.00 44.09 85 ASN A O 1
ATOM 756 N N . VAL A 1 86 ? -39.412 0.445 38.637 1.00 37.03 86 VAL A N 1
ATOM 757 C CA . VAL A 1 86 ? -38.587 -0.470 37.831 1.00 37.03 86 VAL A CA 1
ATOM 758 C C . VAL A 1 86 ? -37.274 0.253 37.534 1.00 37.03 86 VAL A C 1
ATOM 760 O O . VAL A 1 86 ? -37.279 1.296 36.883 1.00 37.03 86 VAL A O 1
ATOM 763 N N . ALA A 1 87 ? -36.144 -0.247 38.042 1.00 44.84 87 ALA A N 1
ATOM 764 C CA . ALA A 1 87 ? -34.842 0.274 37.633 1.00 44.84 87 ALA A CA 1
ATOM 765 C C . ALA A 1 87 ? -34.709 0.075 36.110 1.00 44.84 87 ALA A C 1
ATOM 767 O O . ALA A 1 87 ? -34.902 -1.053 35.644 1.00 44.84 87 ALA A O 1
ATOM 768 N N . PRO A 1 88 ? -34.427 1.126 35.319 1.00 46.50 88 PRO A N 1
ATOM 769 C CA . PRO A 1 88 ? -34.282 0.977 33.880 1.00 46.50 88 PRO A CA 1
ATOM 770 C C . PRO A 1 88 ? -33.167 -0.032 33.601 1.00 46.50 88 PRO A C 1
ATOM 772 O O . PRO A 1 88 ? -32.072 0.053 34.161 1.00 46.50 88 PRO A O 1
ATOM 775 N N . SER A 1 89 ? -33.459 -1.027 32.761 1.00 50.19 89 SER A N 1
ATOM 776 C CA . SER A 1 89 ? -32.457 -2.008 32.349 1.00 50.19 89 SER A CA 1
ATOM 777 C C . SER A 1 89 ? -31.252 -1.289 31.734 1.00 50.19 89 SER A C 1
ATOM 779 O O . SER A 1 89 ? -31.397 -0.272 31.054 1.00 50.19 89 SER A O 1
ATOM 781 N N . LEU A 1 90 ? -30.052 -1.822 31.932 1.00 53.84 90 LEU A N 1
ATOM 782 C CA . LEU A 1 90 ? -28.815 -1.245 31.396 1.00 53.84 90 LEU A CA 1
ATOM 783 C C . LEU A 1 90 ? -28.878 -1.061 29.862 1.00 53.84 90 LEU A C 1
ATOM 785 O O . LEU A 1 90 ? -28.345 -0.099 29.319 1.00 53.84 90 LEU A O 1
ATOM 789 N N . LEU A 1 91 ? -29.650 -1.917 29.185 1.00 48.78 91 LEU A N 1
ATOM 790 C CA . LEU A 1 91 ? -29.984 -1.817 27.763 1.00 48.78 91 LEU A CA 1
ATOM 791 C C . LEU A 1 91 ? -30.860 -0.604 27.422 1.00 48.78 91 LEU A C 1
ATOM 793 O O . LEU A 1 91 ? -30.637 0.012 26.389 1.00 48.78 91 LEU A O 1
ATOM 797 N N . SER A 1 92 ? -31.813 -0.225 28.278 1.00 49.62 92 SER A N 1
ATOM 798 C CA . SER A 1 92 ? -32.617 0.993 28.090 1.00 49.62 92 SER A CA 1
ATOM 799 C C . SER A 1 92 ? -31.806 2.274 28.296 1.00 49.62 92 SER A C 1
ATOM 801 O O . SER A 1 92 ? -32.043 3.259 27.609 1.00 49.62 92 SER A O 1
ATOM 803 N N . VAL A 1 93 ? -30.789 2.243 29.165 1.00 56.53 93 VAL A N 1
ATOM 804 C CA . VAL A 1 93 ? -29.841 3.357 29.337 1.00 56.53 93 VAL A CA 1
ATOM 805 C C . VAL A 1 93 ? -28.923 3.476 28.119 1.00 56.53 93 VAL A C 1
ATOM 807 O O . VAL A 1 93 ? -28.713 4.573 27.617 1.00 56.53 93 VAL A O 1
ATOM 810 N N . ILE A 1 94 ? -28.421 2.354 27.595 1.00 55.38 94 ILE A N 1
ATOM 811 C CA . ILE A 1 94 ? -27.599 2.332 26.376 1.00 55.38 94 ILE A CA 1
ATOM 812 C C . ILE A 1 94 ? -28.421 2.749 25.147 1.00 55.38 94 ILE A C 1
ATOM 814 O O . ILE A 1 94 ? -27.934 3.533 24.339 1.00 55.38 94 ILE A O 1
ATOM 818 N N . ALA A 1 95 ? -29.670 2.291 25.024 1.00 51.84 95 ALA A N 1
ATOM 819 C CA . ALA A 1 95 ? -30.584 2.716 23.965 1.00 51.84 95 ALA A CA 1
ATOM 820 C C . ALA A 1 95 ? -30.912 4.212 24.070 1.00 51.84 95 ALA A C 1
ATOM 822 O O . ALA A 1 95 ? -30.854 4.904 23.063 1.00 51.84 95 ALA A O 1
ATOM 823 N N . ALA A 1 96 ? -31.133 4.736 25.281 1.00 53.34 96 ALA A N 1
ATOM 824 C CA . ALA A 1 96 ? -31.306 6.170 25.502 1.00 53.34 96 ALA A CA 1
ATOM 825 C C . ALA A 1 96 ? -30.041 6.971 25.141 1.00 53.34 96 ALA A C 1
ATOM 827 O O . ALA A 1 96 ? -30.146 8.052 24.575 1.00 53.34 96 ALA A O 1
ATOM 828 N N . ILE A 1 97 ? -28.836 6.446 25.390 1.00 57.72 97 ILE A N 1
ATOM 829 C CA . ILE A 1 97 ? -27.578 7.070 24.935 1.00 57.72 97 ILE A CA 1
ATOM 830 C C . ILE A 1 97 ? -27.482 7.059 23.400 1.00 57.72 97 ILE A C 1
ATOM 832 O O . ILE A 1 97 ? -27.012 8.028 22.803 1.00 57.72 97 ILE A O 1
ATOM 836 N N . ASP A 1 98 ? -27.943 5.986 22.755 1.00 54.16 98 ASP A N 1
ATOM 837 C CA . ASP A 1 98 ? -27.948 5.860 21.297 1.00 54.16 98 ASP A CA 1
ATOM 838 C C . ASP A 1 98 ? -29.069 6.689 20.629 1.00 54.16 98 ASP A C 1
ATOM 840 O O . ASP A 1 98 ? -28.944 7.038 19.456 1.00 54.16 98 ASP A O 1
ATOM 844 N N . GLU A 1 99 ? -30.119 7.049 21.376 1.00 51.78 99 GLU A N 1
ATOM 845 C CA . GLU A 1 99 ? -31.264 7.876 20.962 1.00 51.78 99 GLU A CA 1
ATOM 846 C C . GLU A 1 99 ? -31.041 9.379 21.245 1.00 51.78 99 GLU A C 1
ATOM 848 O O . GLU A 1 99 ? -31.448 10.229 20.456 1.00 51.78 99 GLU A O 1
ATOM 853 N N . VAL A 1 100 ? -30.245 9.737 22.264 1.00 51.69 100 VAL A N 1
ATOM 854 C CA . VAL A 1 100 ? -29.759 11.112 22.551 1.00 51.69 100 VAL A CA 1
ATOM 855 C C . VAL A 1 100 ? -28.576 11.491 21.626 1.00 51.69 100 VAL A C 1
ATOM 857 O O . VAL A 1 100 ? -27.657 12.238 21.967 1.00 51.69 100 VAL A O 1
ATOM 860 N N . LYS A 1 101 ? -28.592 10.993 20.385 1.00 54.25 101 LYS A N 1
ATOM 861 C CA . LYS A 1 101 ? -27.502 11.043 19.391 1.00 54.25 101 LYS A CA 1
ATOM 862 C C . LYS A 1 101 ? -27.246 12.408 18.733 1.00 54.25 101 LYS A C 1
ATOM 864 O O . LYS A 1 101 ? -26.635 12.467 17.667 1.00 54.25 101 LYS A O 1
ATOM 869 N N . GLY A 1 102 ? -27.674 13.511 19.345 1.00 49.41 102 GLY A N 1
ATOM 870 C CA . GLY A 1 102 ? -27.576 14.846 18.741 1.00 49.41 102 GLY A CA 1
ATOM 871 C C . GLY A 1 102 ? -27.021 15.968 19.616 1.00 49.41 102 GLY A C 1
ATOM 872 O O . GLY A 1 102 ? -26.740 17.031 19.068 1.00 49.41 102 GLY A O 1
ATOM 873 N N . GLN A 1 103 ? -26.866 15.789 20.936 1.00 53.69 103 GLN A N 1
ATOM 874 C CA . GLN A 1 103 ? -26.753 16.969 21.811 1.00 53.69 103 GLN A CA 1
ATOM 875 C C . GLN A 1 103 ? -25.799 16.888 23.006 1.00 53.69 103 GLN A C 1
ATOM 877 O O . GLN A 1 103 ? -25.613 17.909 23.663 1.00 53.69 103 GLN A O 1
ATOM 882 N N . ILE A 1 104 ? -25.155 15.750 23.280 1.00 59.97 104 ILE A N 1
ATOM 883 C CA . ILE A 1 104 ? -24.237 15.634 24.425 1.00 59.97 104 ILE A CA 1
ATOM 884 C C . ILE A 1 104 ? -22.839 15.221 23.949 1.00 59.97 104 ILE A C 1
ATOM 886 O O . ILE A 1 104 ? -22.658 14.175 23.327 1.00 59.97 104 ILE A O 1
ATOM 890 N N . ASP A 1 105 ? -21.843 16.064 24.235 1.00 81.62 105 ASP A N 1
ATOM 891 C CA . ASP A 1 105 ? -20.430 15.818 23.934 1.00 81.62 105 ASP A CA 1
ATOM 892 C C . ASP A 1 105 ? -19.858 14.779 24.920 1.00 81.62 105 ASP A C 1
ATOM 894 O O . ASP A 1 105 ? -19.968 14.944 26.137 1.00 81.62 105 ASP A O 1
ATOM 898 N N . PHE A 1 106 ? -19.235 13.703 24.419 1.00 84.50 106 PHE A N 1
ATOM 899 C CA . PHE A 1 106 ? -18.692 12.605 25.244 1.00 84.50 106 PHE A CA 1
ATOM 900 C C . PHE A 1 106 ? -17.813 13.081 26.422 1.00 84.50 106 PHE A C 1
ATOM 902 O O . PHE A 1 106 ? -18.014 12.593 27.535 1.00 84.50 106 PHE A O 1
ATOM 909 N N . PRO A 1 107 ? -16.867 14.032 26.244 1.00 87.75 107 PRO A N 1
ATOM 910 C CA . PRO A 1 107 ? -16.048 14.545 27.337 1.00 87.75 107 PRO A CA 1
ATOM 911 C C . PRO A 1 107 ? -16.875 15.207 28.440 1.00 87.75 107 PRO A C 1
ATOM 913 O O . PRO A 1 107 ? -16.515 15.095 29.605 1.00 87.75 107 PRO A O 1
ATOM 916 N N . GLN A 1 108 ? -17.975 15.879 28.092 1.00 87.31 108 GLN A N 1
ATOM 917 C CA . GLN A 1 108 ? -18.847 16.516 29.074 1.00 87.31 108 GLN A CA 1
ATOM 918 C C . GLN A 1 108 ? -19.600 15.462 29.893 1.00 87.31 108 GLN A C 1
ATOM 920 O O . GLN A 1 108 ? -19.552 15.491 31.120 1.00 87.31 108 GLN A O 1
ATOM 925 N N . LEU A 1 109 ? -20.216 14.485 29.222 1.00 88.88 109 LEU A N 1
ATOM 926 C CA . LEU A 1 109 ? -20.959 13.407 29.879 1.00 88.88 109 LEU A CA 1
ATOM 927 C C . LEU A 1 109 ? -20.072 12.558 30.797 1.00 88.88 109 LEU A C 1
ATOM 929 O O . LEU A 1 109 ? -20.489 12.151 31.879 1.00 88.88 109 LEU A O 1
ATOM 933 N N . TYR A 1 110 ? -18.839 12.294 30.364 1.00 88.50 110 TYR A N 1
ATOM 934 C CA . TYR A 1 110 ? -17.863 11.539 31.139 1.00 88.50 110 TYR A CA 1
ATOM 935 C C . TYR A 1 110 ? -17.448 12.271 32.422 1.00 88.50 110 TYR A C 1
ATOM 937 O O . TYR A 1 110 ? -17.415 11.662 33.494 1.00 88.50 110 TYR A O 1
ATOM 945 N N . GLU A 1 111 ? -17.175 13.577 32.337 1.00 91.88 111 GLU A N 1
ATOM 946 C CA . GLU A 1 111 ? -16.847 14.392 33.511 1.00 91.8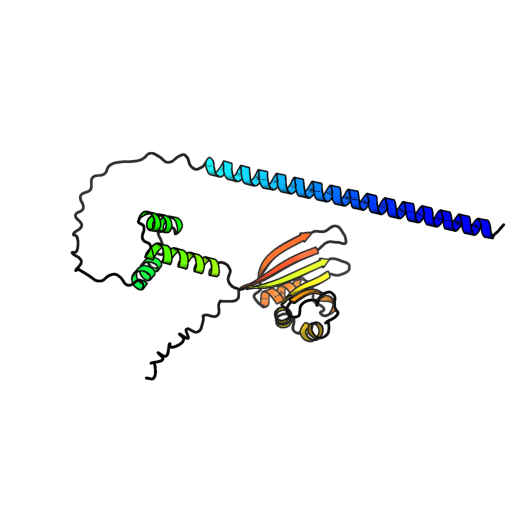8 111 GLU A CA 1
ATOM 947 C C . GLU A 1 111 ? -18.041 14.517 34.469 1.00 91.88 111 GLU A C 1
ATOM 949 O O . GLU A 1 111 ? -17.860 14.376 35.677 1.00 91.88 111 GLU A O 1
ATOM 954 N N . GLU A 1 112 ? -19.265 14.691 33.959 1.00 92.38 112 GLU A N 1
ATOM 955 C CA . GLU A 1 112 ? -20.485 14.725 34.780 1.00 92.38 112 GLU A CA 1
ATOM 956 C C . GLU A 1 112 ? -20.728 13.383 35.489 1.00 92.38 112 GLU A C 1
ATOM 958 O O . GLU A 1 112 ? -20.907 13.347 36.708 1.00 92.38 112 GLU A O 1
ATOM 963 N N . ALA A 1 113 ? -20.645 12.258 34.771 1.00 92.75 113 ALA A N 1
ATOM 964 C CA . ALA A 1 113 ? -20.802 10.926 35.359 1.00 92.75 113 ALA A CA 1
ATOM 965 C C . ALA A 1 113 ? -19.759 10.648 36.454 1.00 92.75 113 ALA A C 1
ATOM 967 O O . ALA A 1 113 ? -20.066 10.017 37.470 1.00 92.75 113 ALA A O 1
ATOM 968 N N . ARG A 1 114 ? -18.530 11.150 36.276 1.00 93.81 114 ARG A N 1
ATOM 969 C CA . ARG A 1 114 ? -17.462 11.046 37.274 1.00 93.81 114 ARG A CA 1
ATOM 970 C C . ARG A 1 114 ? -17.703 11.961 38.474 1.00 93.81 114 ARG A C 1
ATOM 972 O O . ARG A 1 114 ? -17.495 11.525 39.605 1.00 93.81 114 ARG A O 1
ATOM 979 N N . PHE A 1 115 ? -18.157 13.193 38.240 1.00 95.06 115 PHE A N 1
ATOM 980 C CA . PHE A 1 115 ? -18.493 14.162 39.284 1.00 95.06 115 PHE A CA 1
ATOM 981 C C . PHE A 1 115 ? -19.604 13.635 40.202 1.00 95.06 115 PHE A C 1
ATOM 983 O O . PHE A 1 115 ? -19.461 13.675 41.423 1.00 95.06 115 PHE A O 1
ATOM 990 N N . TYR A 1 116 ? -20.658 13.054 39.621 1.00 93.56 116 TYR A N 1
ATOM 991 C CA . TYR A 1 116 ? -21.764 12.429 40.355 1.00 93.56 116 TYR A CA 1
ATOM 992 C C . TYR A 1 116 ? -21.469 10.998 40.841 1.00 93.56 116 TYR A C 1
ATOM 994 O O . TYR A 1 116 ? -22.345 10.354 41.412 1.00 93.56 116 TYR A O 1
ATOM 1002 N N . GLN A 1 117 ? -20.247 10.489 40.636 1.00 93.31 117 GLN A N 1
ATOM 1003 C CA . GLN A 1 117 ? -19.796 9.166 41.093 1.00 93.31 117 GLN A CA 1
ATOM 1004 C C . GLN A 1 117 ? -20.667 7.998 40.585 1.00 93.31 117 GLN A C 1
ATOM 1006 O O . GLN A 1 117 ? -20.795 6.956 41.236 1.00 93.31 117 GLN A O 1
ATOM 1011 N N . LEU A 1 118 ? -21.228 8.139 39.381 1.00 93.00 118 LEU A N 1
ATOM 1012 C CA . LEU A 1 118 ? -22.071 7.139 38.726 1.00 93.00 118 LEU A CA 1
ATOM 1013 C C . LEU A 1 118 ? -21.214 5.997 38.162 1.00 93.00 118 LEU A C 1
ATOM 1015 O O . LEU A 1 118 ? -21.043 5.842 36.954 1.00 93.00 118 LEU A O 1
ATOM 1019 N N . SER A 1 119 ? -20.662 5.175 39.053 1.00 88.44 119 SER A N 1
ATOM 1020 C CA . SER A 1 119 ? -19.681 4.130 38.726 1.00 88.44 119 SER A CA 1
ATOM 1021 C C . SER A 1 119 ? -20.126 3.152 37.615 1.00 88.44 119 SER A C 1
ATOM 1023 O O . SER A 1 119 ? -19.299 2.826 36.761 1.00 88.44 119 SER A O 1
ATOM 1025 N N . PRO A 1 120 ? -21.395 2.694 37.540 1.00 86.75 120 PRO A N 1
ATOM 1026 C CA . PRO A 1 120 ? -21.863 1.870 36.420 1.00 86.75 120 PRO A CA 1
ATOM 1027 C C . PRO A 1 120 ? -21.806 2.601 35.071 1.00 86.75 120 PRO A C 1
ATOM 1029 O O . PRO A 1 120 ? -21.402 2.010 34.074 1.00 86.75 120 PRO A O 1
ATOM 1032 N N . MET A 1 121 ? -22.149 3.892 35.053 1.00 87.00 121 MET A N 1
ATOM 1033 C CA . MET A 1 121 ? -22.152 4.728 33.851 1.00 87.00 121 MET A CA 1
ATOM 1034 C C . MET A 1 121 ? -20.733 5.052 33.384 1.00 87.00 121 MET A C 1
ATOM 1036 O O . MET A 1 121 ? -20.443 4.932 32.199 1.00 87.00 121 MET A O 1
ATOM 1040 N N . VAL A 1 122 ? -19.825 5.382 34.308 1.00 90.00 122 VAL A N 1
ATOM 1041 C CA . VAL A 1 122 ? -18.402 5.597 33.993 1.00 90.00 122 VAL A CA 1
ATOM 1042 C C . VAL A 1 122 ? -17.806 4.349 33.338 1.00 90.00 122 VAL A C 1
ATOM 1044 O O . VAL A 1 122 ? -17.175 4.459 32.292 1.00 90.00 122 VAL A O 1
ATOM 1047 N N . ARG A 1 123 ? -18.086 3.152 33.876 1.00 88.94 123 ARG A N 1
ATOM 1048 C CA . ARG A 1 123 ? -17.619 1.884 33.288 1.00 88.94 123 ARG A CA 1
ATOM 1049 C C . ARG A 1 123 ? -18.163 1.634 31.881 1.00 88.94 123 ARG A C 1
ATOM 1051 O O . ARG A 1 123 ? -17.440 1.082 31.055 1.00 88.94 123 ARG A O 1
ATOM 1058 N N . GLU A 1 124 ? -19.417 1.992 31.609 1.00 86.38 124 GLU A N 1
ATOM 1059 C CA . GLU A 1 124 ? -19.978 1.887 30.254 1.00 86.38 124 GLU A CA 1
ATOM 1060 C C . GLU A 1 124 ? -19.363 2.906 29.294 1.00 86.38 124 GLU A C 1
ATOM 1062 O O . GLU A 1 124 ? -19.031 2.559 28.165 1.00 86.38 124 GLU A O 1
ATOM 1067 N N . LEU A 1 125 ? -19.142 4.145 29.737 1.00 88.19 125 LEU A N 1
ATOM 1068 C CA . LEU A 1 125 ? -18.505 5.177 28.918 1.00 88.19 125 LEU A CA 1
ATOM 1069 C C . LEU A 1 125 ? -17.047 4.825 28.585 1.00 88.19 125 LEU A C 1
ATOM 1071 O O . LEU A 1 125 ? -16.619 5.032 27.450 1.00 88.19 125 LEU A O 1
ATOM 1075 N N . GLU A 1 126 ? -16.301 4.248 29.531 1.00 89.50 126 GLU A N 1
ATOM 1076 C CA . GLU A 1 126 ? -14.946 3.727 29.298 1.00 89.50 126 GLU A CA 1
ATOM 1077 C C . GLU A 1 126 ? -14.948 2.564 28.296 1.00 89.50 126 GLU A C 1
ATOM 1079 O O . GLU A 1 126 ? -14.136 2.555 27.368 1.00 89.50 126 GLU A O 1
ATOM 1084 N N . ARG A 1 127 ? -15.878 1.605 28.440 1.00 88.69 127 ARG A N 1
ATOM 1085 C CA . ARG A 1 127 ? -16.063 0.510 27.471 1.00 88.69 127 ARG A CA 1
ATOM 1086 C C . ARG A 1 127 ? -16.369 1.045 26.079 1.00 88.69 127 ARG A C 1
ATOM 1088 O O . ARG A 1 127 ? -15.684 0.689 25.125 1.00 88.69 127 ARG A O 1
ATOM 1095 N N . TRP A 1 128 ? -17.345 1.940 25.978 1.00 84.25 128 TRP A N 1
ATOM 1096 C CA . TRP A 1 128 ? -17.744 2.561 24.723 1.00 84.25 128 TRP A CA 1
ATOM 1097 C C . TRP A 1 128 ? -16.579 3.314 24.077 1.00 84.25 128 TRP A C 1
ATOM 1099 O O . TRP A 1 128 ? -16.332 3.170 22.881 1.00 84.25 128 TRP A O 1
ATOM 1109 N N . GLN A 1 129 ? -15.805 4.078 24.855 1.00 85.12 129 GLN A N 1
ATO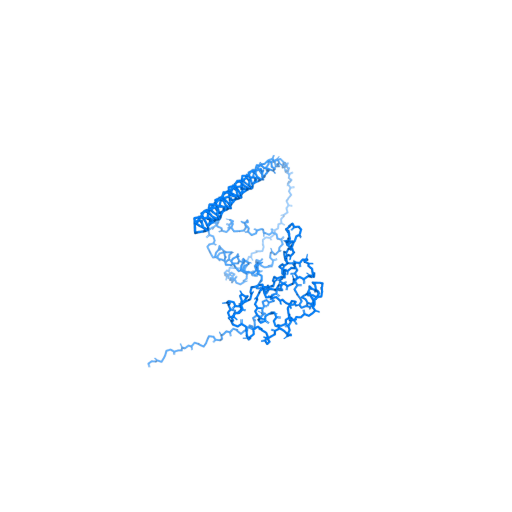M 1110 C CA . GLN A 1 129 ? -14.630 4.777 24.341 1.00 85.12 129 GLN A CA 1
ATOM 1111 C C . GLN A 1 129 ? -13.581 3.797 23.809 1.00 85.12 129 GLN A C 1
ATOM 1113 O O . GLN A 1 129 ? -13.041 4.028 22.726 1.00 85.12 129 GLN A O 1
ATOM 1118 N N . ALA A 1 130 ? -13.321 2.706 24.533 1.00 82.31 130 ALA A N 1
ATOM 1119 C CA . ALA A 1 130 ? -12.379 1.671 24.122 1.00 82.31 130 ALA A CA 1
ATOM 1120 C C . ALA A 1 130 ? -12.832 0.947 22.842 1.00 82.31 130 ALA A C 1
ATOM 1122 O O . ALA A 1 130 ? -12.031 0.763 21.927 1.00 82.31 130 ALA A O 1
ATOM 1123 N N . GLU A 1 131 ? -14.115 0.599 22.727 1.00 80.31 131 GLU A N 1
ATOM 1124 C CA . GLU A 1 131 ? -14.695 -0.003 21.519 1.00 80.31 131 GLU A CA 1
ATOM 1125 C C . GLU A 1 131 ? -14.614 0.941 20.320 1.00 80.31 131 GLU A C 1
ATOM 1127 O O . GLU A 1 131 ? -14.228 0.531 19.222 1.00 80.31 131 GLU A O 1
ATOM 1132 N N . ARG A 1 132 ? -14.902 2.232 20.524 1.00 74.19 132 ARG A N 1
ATOM 1133 C CA . ARG A 1 132 ? -14.751 3.235 19.468 1.00 74.19 132 ARG A CA 1
ATOM 1134 C C . ARG A 1 132 ? -13.305 3.431 19.076 1.00 74.19 132 ARG A C 1
ATOM 1136 O O . ARG A 1 132 ? -13.034 3.568 17.892 1.00 74.19 132 ARG A O 1
ATOM 1143 N N . GLU A 1 133 ? -12.380 3.469 20.026 1.00 72.75 133 GLU A N 1
ATOM 1144 C CA . GLU A 1 133 ? -10.953 3.577 19.733 1.00 72.75 133 GLU A CA 1
ATOM 1145 C C . GLU A 1 133 ? -10.446 2.345 18.972 1.00 72.75 133 GLU A C 1
ATOM 1147 O O . GLU A 1 133 ? -9.712 2.504 17.998 1.00 72.75 133 GLU A O 1
ATOM 1152 N N . ALA A 1 134 ? -10.938 1.149 19.308 1.00 66.19 134 ALA A N 1
ATOM 1153 C CA . ALA A 1 134 ? -10.690 -0.073 18.545 1.00 66.19 134 ALA A CA 1
ATOM 1154 C C . ALA A 1 134 ? -11.301 -0.024 17.130 1.00 66.19 134 ALA A C 1
ATOM 1156 O O . ALA A 1 134 ? -10.707 -0.527 16.180 1.00 66.19 134 ALA A O 1
ATOM 1157 N N . GLN A 1 135 ? -12.453 0.629 16.959 1.00 65.25 135 GLN A N 1
ATOM 1158 C CA . GLN A 1 135 ? -13.120 0.812 15.663 1.00 65.25 135 GLN A CA 1
ATOM 1159 C C . GLN A 1 135 ? -12.630 2.036 14.871 1.00 65.25 135 GLN A C 1
ATOM 1161 O O . GLN A 1 135 ? -12.976 2.179 13.697 1.00 65.25 135 GLN A O 1
ATOM 1166 N N . ARG A 1 136 ? -11.823 2.932 15.463 1.00 66.00 136 ARG A N 1
ATOM 1167 C CA . ARG A 1 136 ? -11.327 4.154 14.792 1.00 66.00 136 ARG A CA 1
ATOM 1168 C C . ARG A 1 136 ? -10.400 3.848 13.626 1.00 66.00 136 ARG A C 1
ATOM 1170 O O . ARG A 1 136 ? -10.310 4.664 12.709 1.00 66.00 136 ARG A O 1
ATOM 1177 N N . THR A 1 137 ? -9.714 2.713 13.660 1.00 63.41 137 THR A N 1
ATOM 1178 C CA . THR A 1 137 ? -8.969 2.189 12.518 1.00 63.41 137 THR A CA 1
ATOM 1179 C C . THR A 1 137 ? -9.578 0.848 12.145 1.00 63.41 137 THR A C 1
ATOM 1181 O O . THR A 1 137 ? -9.246 -0.145 12.795 1.00 63.41 137 THR A O 1
ATOM 1184 N N . PRO A 1 138 ? -10.481 0.791 11.147 1.00 69.62 138 PRO A N 1
ATOM 1185 C CA . PRO A 1 138 ? -10.930 -0.498 10.650 1.00 69.62 138 PRO A CA 1
ATOM 1186 C C . PRO A 1 138 ? -9.703 -1.328 10.241 1.00 69.62 138 PRO A C 1
ATOM 1188 O O . PRO A 1 138 ? -8.694 -0.749 9.810 1.00 69.62 138 PRO A O 1
ATOM 1191 N N . PRO A 1 139 ? -9.757 -2.663 10.384 1.00 81.12 139 PRO A N 1
ATOM 1192 C CA . PRO A 1 139 ? -8.722 -3.513 9.819 1.00 81.12 139 PRO A CA 1
ATOM 1193 C C . PRO A 1 139 ? -8.564 -3.151 8.338 1.00 81.12 139 PRO A C 1
ATOM 1195 O O . PRO A 1 139 ? -9.548 -2.902 7.644 1.00 81.12 139 PRO A O 1
ATOM 1198 N N . CYS A 1 140 ? -7.332 -3.029 7.859 1.00 89.06 140 CYS A N 1
ATOM 1199 C CA . CYS A 1 140 ? -7.077 -2.668 6.472 1.00 89.06 140 CYS A CA 1
ATOM 1200 C C . CYS A 1 140 ? -5.867 -3.417 5.939 1.00 89.06 140 CYS A C 1
ATOM 1202 O O . CYS A 1 140 ? -4.876 -3.636 6.635 1.00 89.06 140 CYS A O 1
ATOM 1204 N N . GLU A 1 141 ? -5.965 -3.786 4.675 1.00 94.25 141 GLU A N 1
ATOM 1205 C CA . GLU A 1 141 ? -4.876 -4.370 3.913 1.00 94.25 141 GLU A CA 1
ATOM 1206 C C . GLU A 1 141 ? -4.045 -3.252 3.306 1.00 94.25 141 GLU A C 1
ATOM 1208 O O . GLU A 1 141 ? -4.588 -2.243 2.847 1.00 94.25 141 GLU A O 1
ATOM 1213 N N . CYS A 1 142 ? -2.724 -3.416 3.303 1.00 95.44 142 CYS A N 1
ATOM 1214 C CA . CYS A 1 142 ? -1.799 -2.365 2.904 1.00 95.44 142 CYS A CA 1
ATOM 1215 C C . CYS A 1 142 ? -0.772 -2.874 1.894 1.00 95.44 142 CYS A C 1
ATOM 1217 O O . CYS A 1 142 ? -0.115 -3.890 2.114 1.00 95.44 142 CYS A O 1
ATOM 1219 N N . LEU A 1 143 ? -0.559 -2.093 0.837 1.00 97.56 143 LEU A N 1
ATOM 1220 C CA . LEU A 1 143 ? 0.528 -2.274 -0.119 1.00 97.56 143 LEU A CA 1
ATOM 1221 C C . LEU A 1 143 ? 1.311 -0.973 -0.267 1.00 97.56 143 LEU A C 1
ATOM 1223 O O . LEU A 1 143 ? 0.751 0.122 -0.286 1.00 97.56 143 LEU A O 1
ATOM 1227 N N . VAL A 1 144 ? 2.626 -1.091 -0.405 1.00 98.25 144 VAL A N 1
ATOM 1228 C CA . VAL A 1 144 ? 3.506 0.036 -0.714 1.00 98.25 144 VAL A CA 1
ATOM 1229 C C . VAL A 1 144 ? 4.045 -0.133 -2.123 1.00 98.25 144 VAL A C 1
ATOM 1231 O O . VAL A 1 144 ? 4.753 -1.098 -2.412 1.00 98.25 144 VAL A O 1
ATOM 1234 N N . VAL A 1 145 ? 3.746 0.833 -2.988 1.00 98.12 145 VAL A N 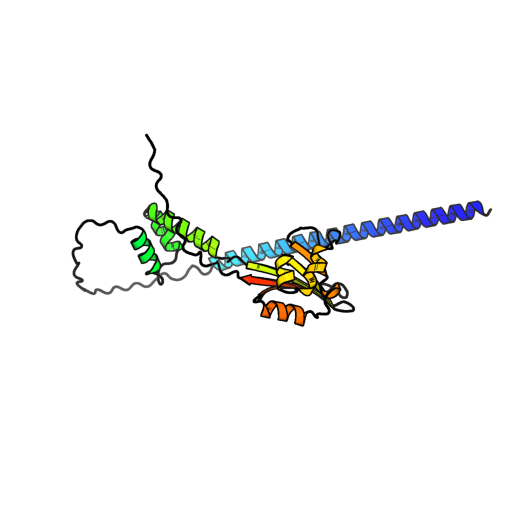1
ATOM 1235 C CA . VAL A 1 145 ? 4.264 0.906 -4.355 1.00 98.12 145 VAL A CA 1
ATOM 1236 C C . VAL A 1 145 ? 5.360 1.951 -4.389 1.00 98.12 145 VAL A C 1
ATOM 1238 O O . VAL A 1 145 ? 5.119 3.122 -4.105 1.00 98.12 145 VAL A O 1
ATOM 1241 N N . ARG A 1 146 ? 6.567 1.552 -4.781 1.00 97.00 146 ARG A N 1
ATOM 1242 C CA . ARG A 1 146 ? 7.681 2.477 -4.985 1.00 97.00 146 ARG A CA 1
ATOM 1243 C C . ARG A 1 146 ? 8.123 2.463 -6.439 1.00 97.00 146 ARG A C 1
ATOM 1245 O O . ARG A 1 146 ? 8.441 1.408 -6.977 1.00 97.00 146 ARG A O 1
ATOM 1252 N N . VAL A 1 147 ? 8.191 3.646 -7.037 1.00 96.62 147 VAL A N 1
ATOM 1253 C CA . VAL A 1 147 ? 8.568 3.890 -8.431 1.00 96.62 147 VAL A CA 1
ATOM 1254 C C . VAL A 1 147 ? 9.868 4.685 -8.458 1.00 96.62 147 VAL A C 1
ATOM 1256 O O . VAL A 1 147 ? 9.997 5.697 -7.774 1.00 96.62 147 VAL A O 1
ATOM 1259 N N . THR A 1 148 ? 10.849 4.229 -9.231 1.00 94.69 148 THR A N 1
ATOM 1260 C CA . THR A 1 148 ? 12.117 4.938 -9.475 1.00 94.69 148 THR A CA 1
ATOM 1261 C C . THR A 1 148 ? 12.216 5.243 -10.974 1.00 94.69 148 THR A C 1
ATOM 1263 O O . THR A 1 148 ? 12.324 4.285 -11.743 1.00 94.69 148 THR A O 1
ATOM 1266 N N . PRO A 1 149 ? 12.151 6.514 -11.411 1.00 88.44 149 PRO A N 1
ATOM 1267 C CA . PRO A 1 149 ? 12.281 6.883 -12.818 1.00 88.44 149 PRO A CA 1
ATOM 1268 C C . PRO A 1 149 ? 13.767 6.906 -13.216 1.00 88.44 149 PRO A C 1
ATOM 1270 O O . PRO A 1 149 ? 14.402 7.956 -13.210 1.00 88.44 149 PRO A O 1
ATOM 1273 N N . ASP A 1 150 ? 14.344 5.738 -13.503 1.00 80.00 150 ASP A N 1
ATOM 1274 C CA . ASP A 1 150 ? 15.712 5.625 -14.032 1.00 80.00 150 ASP A CA 1
ATOM 1275 C C . ASP A 1 150 ? 15.669 5.495 -15.575 1.00 80.00 150 ASP A C 1
ATOM 1277 O O . ASP A 1 150 ? 14.802 6.082 -16.221 1.00 80.00 150 ASP A O 1
ATOM 1281 N N . LEU A 1 151 ? 16.590 4.741 -16.197 1.00 71.62 151 LEU A N 1
ATOM 1282 C CA . LEU A 1 151 ? 16.552 4.345 -17.619 1.00 71.62 151 LEU A CA 1
ATOM 1283 C C . LEU A 1 151 ? 15.412 3.335 -17.871 1.00 71.62 151 LEU A C 1
ATOM 1285 O O . LEU A 1 151 ? 15.651 2.178 -18.207 1.00 71.62 151 LEU A O 1
ATOM 1289 N N . GLY A 1 152 ? 14.182 3.767 -17.611 1.00 80.62 152 GLY A N 1
ATOM 1290 C CA . GLY A 1 152 ? 13.011 2.923 -17.406 1.00 80.62 152 GLY A CA 1
ATOM 1291 C C . GLY A 1 152 ? 12.528 3.007 -15.959 1.00 80.62 152 GLY A C 1
ATOM 1292 O O . GLY A 1 152 ? 13.312 3.159 -15.016 1.00 80.62 152 GLY A O 1
ATOM 1293 N N . GLU A 1 153 ? 11.214 2.927 -15.771 1.00 89.12 153 GLU A N 1
ATOM 1294 C CA . GLU A 1 153 ? 10.644 2.920 -14.432 1.00 89.12 153 GLU A CA 1
ATOM 1295 C C . GLU A 1 153 ? 10.932 1.586 -13.739 1.00 89.12 153 GLU A C 1
ATOM 1297 O O . GLU A 1 153 ? 10.688 0.503 -14.276 1.00 89.12 153 GLU A O 1
ATOM 1302 N N . ARG A 1 154 ? 11.471 1.661 -12.520 1.00 92.81 154 ARG A N 1
ATOM 1303 C CA . ARG A 1 154 ? 11.578 0.505 -11.633 1.00 92.81 154 ARG A CA 1
ATOM 1304 C C . ARG A 1 154 ? 10.495 0.546 -10.585 1.00 92.81 154 ARG A C 1
ATOM 1306 O O . ARG A 1 154 ? 10.493 1.446 -9.744 1.00 92.81 154 ARG A O 1
ATOM 1313 N N . ILE A 1 155 ? 9.617 -0.448 -10.633 1.00 95.81 155 ILE A N 1
ATOM 1314 C CA . ILE A 1 155 ? 8.473 -0.574 -9.738 1.00 95.81 155 ILE A CA 1
ATOM 1315 C C . ILE A 1 155 ? 8.764 -1.700 -8.761 1.00 95.81 155 ILE A C 1
ATOM 1317 O O . ILE A 1 155 ? 9.010 -2.838 -9.159 1.00 95.81 155 ILE A O 1
ATOM 1321 N N . THR A 1 156 ? 8.735 -1.374 -7.473 1.00 96.19 156 THR A N 1
ATOM 1322 C CA . THR A 1 156 ? 8.866 -2.357 -6.402 1.00 96.19 156 THR A CA 1
ATOM 1323 C C . THR A 1 156 ? 7.655 -2.325 -5.484 1.00 96.19 156 THR A C 1
ATOM 1325 O O . THR A 1 156 ? 7.241 -1.237 -5.078 1.00 96.19 156 THR A O 1
ATOM 1328 N N . LEU A 1 157 ? 7.146 -3.497 -5.113 1.00 97.06 157 LEU A N 1
ATOM 1329 C CA . LEU A 1 157 ? 6.051 -3.661 -4.159 1.00 97.06 157 LEU A CA 1
ATOM 1330 C C . LEU A 1 157 ? 6.576 -4.092 -2.790 1.00 97.06 157 LEU A C 1
ATOM 1332 O O . LEU A 1 157 ? 7.583 -4.789 -2.684 1.00 97.06 157 LEU A O 1
ATOM 1336 N N . SER A 1 158 ? 5.908 -3.667 -1.724 1.00 96.50 158 SER A N 1
ATOM 1337 C CA . SER A 1 158 ? 6.105 -4.220 -0.381 1.00 96.50 158 SER A CA 1
ATOM 1338 C C . SER A 1 158 ? 4.752 -4.424 0.285 1.00 96.50 158 SER A C 1
ATOM 1340 O O . SER A 1 158 ? 3.883 -3.564 0.160 1.00 96.50 158 SER A O 1
ATOM 1342 N N . GLY A 1 159 ? 4.587 -5.533 0.994 1.00 95.38 159 GLY A N 1
ATOM 1343 C CA . GLY A 1 159 ? 3.323 -5.907 1.622 1.00 95.38 159 GLY A CA 1
ATOM 1344 C C . GLY A 1 159 ? 3.189 -7.416 1.762 1.00 95.38 159 GLY A C 1
ATOM 1345 O O . GLY A 1 159 ? 4.182 -8.137 1.659 1.00 95.38 159 GLY A O 1
ATOM 1346 N N . GLU A 1 160 ? 1.975 -7.876 2.024 1.00 93.94 160 GLU A N 1
ATOM 1347 C CA . GLU A 1 160 ? 1.673 -9.296 2.185 1.00 93.94 160 GLU A CA 1
ATOM 1348 C C . GLU A 1 160 ? 1.714 -10.033 0.838 1.00 93.94 160 GLU A C 1
ATOM 1350 O O . GLU A 1 160 ? 1.256 -9.510 -0.180 1.00 93.94 160 GLU A O 1
ATOM 1355 N N . LYS A 1 161 ? 2.276 -11.245 0.811 1.00 93.06 161 LYS A N 1
ATOM 1356 C CA . LYS A 1 161 ? 2.452 -12.013 -0.431 1.00 93.06 161 LYS A CA 1
ATOM 1357 C C . LYS A 1 161 ? 1.126 -12.447 -1.037 1.00 93.06 161 LYS A C 1
ATOM 1359 O O . LYS A 1 161 ? 0.934 -12.250 -2.231 1.00 93.06 161 LYS A O 1
ATOM 1364 N N . VAL A 1 162 ? 0.213 -12.962 -0.211 1.00 92.81 162 VAL A N 1
ATOM 1365 C CA . VAL A 1 162 ? -1.118 -13.402 -0.667 1.00 92.81 162 VAL A CA 1
ATOM 1366 C C . VAL A 1 162 ? -1.899 -12.248 -1.291 1.00 92.81 162 VAL A C 1
ATOM 1368 O O . VAL A 1 162 ? -2.568 -12.420 -2.301 1.00 92.81 162 VAL A O 1
ATOM 1371 N N . LEU A 1 163 ? -1.732 -11.037 -0.755 1.00 94.75 163 LEU A N 1
ATOM 1372 C CA . LEU A 1 163 ? -2.369 -9.837 -1.280 1.00 94.75 163 LEU A CA 1
ATOM 1373 C C . LEU A 1 163 ? -1.756 -9.398 -2.615 1.00 94.75 163 LEU A C 1
ATOM 1375 O O . LEU A 1 163 ? -2.464 -8.975 -3.526 1.00 94.75 163 LEU A O 1
ATOM 1379 N N . ILE A 1 164 ? -0.431 -9.493 -2.751 1.00 94.88 164 ILE A N 1
ATOM 1380 C CA . ILE A 1 164 ? 0.247 -9.210 -4.022 1.00 94.88 164 ILE A CA 1
ATOM 1381 C C . ILE A 1 164 ? -0.179 -10.221 -5.087 1.00 94.88 164 ILE A C 1
ATOM 1383 O O . ILE A 1 164 ? -0.431 -9.808 -6.213 1.00 94.88 164 ILE A O 1
ATOM 1387 N N . GLU A 1 165 ? -0.312 -11.499 -4.739 1.00 94.38 165 GLU A N 1
ATOM 1388 C CA . GLU A 1 165 ? -0.801 -12.553 -5.633 1.00 94.38 165 GLU A CA 1
ATOM 1389 C C . GLU A 1 165 ? -2.277 -12.350 -6.015 1.00 94.38 165 GLU A C 1
ATOM 1391 O O . GLU A 1 165 ? -2.636 -12.494 -7.178 1.00 94.38 165 GLU A O 1
ATOM 1396 N N . GLU A 1 166 ? -3.133 -11.908 -5.088 1.00 94.75 166 GLU A N 1
ATOM 1397 C CA . GLU A 1 166 ? -4.536 -11.571 -5.384 1.00 94.75 166 GLU A CA 1
ATOM 1398 C C . GLU A 1 166 ? -4.655 -10.439 -6.424 1.00 94.75 166 GLU A C 1
ATOM 1400 O O . GLU A 1 166 ? -5.540 -10.438 -7.295 1.00 94.75 166 GLU A O 1
ATOM 1405 N N . VAL A 1 167 ? -3.782 -9.432 -6.324 1.00 95.56 167 VAL A N 1
ATOM 1406 C CA . VAL A 1 167 ? -3.783 -8.281 -7.237 1.00 95.56 167 VAL A CA 1
ATOM 1407 C C . VAL A 1 167 ? -3.067 -8.620 -8.550 1.00 95.56 167 VAL A C 1
ATOM 1409 O O . VAL A 1 167 ? -3.566 -8.259 -9.621 1.00 95.56 167 VAL A O 1
ATOM 1412 N N . PHE A 1 168 ? -1.936 -9.320 -8.468 1.00 95.19 168 PHE A N 1
ATOM 1413 C CA . PHE A 1 168 ? -1.028 -9.692 -9.556 1.00 95.19 168 PHE A CA 1
ATOM 1414 C C . PHE A 1 168 ? -0.784 -11.217 -9.551 1.00 95.19 168 PHE A C 1
ATOM 1416 O O . PHE A 1 168 ? 0.308 -11.663 -9.174 1.00 95.19 168 PHE A O 1
ATOM 1423 N N . PRO A 1 169 ? -1.769 -12.037 -9.963 1.00 92.88 169 PRO A N 1
ATOM 1424 C CA . PRO A 1 169 ? -1.678 -13.503 -9.949 1.00 92.88 169 PRO A CA 1
ATOM 1425 C C . PRO A 1 169 ? -0.499 -14.040 -10.761 1.00 92.88 169 PRO A C 1
ATOM 1427 O O . PRO A 1 169 ? 0.052 -15.093 -10.462 1.00 92.88 169 PRO A O 1
ATOM 1430 N N . GLU A 1 170 ? -0.030 -13.268 -11.737 1.00 92.50 170 GLU A N 1
ATOM 1431 C CA . GLU A 1 170 ? 1.134 -13.568 -12.563 1.00 92.50 170 GLU A CA 1
ATOM 1432 C C . GLU A 1 170 ? 2.456 -13.626 -11.754 1.00 92.50 170 GLU A C 1
ATOM 1434 O O . GLU A 1 170 ? 3.500 -13.997 -12.286 1.00 92.50 170 GLU A O 1
ATOM 1439 N N . THR A 1 171 ? 2.436 -13.236 -10.471 1.00 89.56 171 THR A N 1
ATOM 1440 C CA . THR A 1 171 ? 3.603 -13.232 -9.571 1.00 89.56 171 THR A CA 1
ATOM 1441 C C . THR A 1 171 ? 3.653 -14.402 -8.583 1.00 89.56 171 THR A C 1
ATOM 1443 O O . THR A 1 171 ? 4.683 -14.558 -7.922 1.00 89.56 171 THR A O 1
ATOM 1446 N N . GLY A 1 172 ? 2.604 -15.234 -8.494 1.00 83.31 172 GLY A N 1
ATOM 1447 C CA . GLY A 1 172 ? 2.488 -16.318 -7.502 1.00 83.31 172 GLY A CA 1
ATOM 1448 C C . GLY A 1 172 ? 3.684 -17.278 -7.517 1.00 83.31 172 GLY A C 1
ATOM 1449 O O . GLY A 1 172 ? 4.449 -17.349 -6.551 1.00 83.31 172 GLY A O 1
ATOM 1450 N N . ASP A 1 173 ? 3.948 -17.906 -8.667 1.00 81.69 173 ASP A N 1
ATOM 1451 C CA . ASP A 1 173 ? 5.054 -18.865 -8.841 1.00 81.69 173 ASP A CA 1
ATOM 1452 C C . ASP A 1 173 ? 6.429 -18.265 -8.513 1.00 81.69 173 ASP A C 1
ATOM 1454 O O . ASP A 1 173 ? 7.329 -18.927 -7.986 1.00 81.69 173 ASP A O 1
ATOM 1458 N N . VAL A 1 174 ? 6.607 -16.978 -8.813 1.00 83.12 174 VAL A N 1
ATOM 1459 C CA . VAL A 1 174 ? 7.857 -16.260 -8.564 1.00 83.12 174 VAL A CA 1
ATOM 1460 C C . VAL A 1 174 ? 8.088 -16.083 -7.066 1.00 83.12 174 VAL A C 1
ATOM 1462 O O . VAL A 1 174 ? 9.218 -16.240 -6.598 1.00 83.12 174 VAL A O 1
ATOM 1465 N N . MET A 1 175 ? 7.047 -15.749 -6.302 1.00 81.31 175 MET A N 1
ATOM 1466 C CA . MET A 1 175 ? 7.147 -15.504 -4.860 1.00 81.31 175 MET A CA 1
ATOM 1467 C C . MET A 1 175 ? 7.374 -16.788 -4.054 1.00 81.31 175 MET A C 1
ATOM 1469 O O . MET A 1 175 ? 8.093 -16.748 -3.049 1.00 81.31 175 MET A O 1
ATOM 1473 N N . CYS A 1 176 ? 6.845 -17.922 -4.518 1.00 74.56 176 CYS A N 1
ATOM 1474 C CA . CYS A 1 176 ? 7.048 -19.233 -3.897 1.00 74.56 176 CYS A CA 1
ATOM 1475 C C . CYS A 1 176 ? 8.471 -19.783 -4.109 1.00 74.56 176 CYS A C 1
ATOM 1477 O O . CYS A 1 176 ? 9.061 -20.347 -3.191 1.00 74.56 176 CYS A O 1
ATOM 1479 N N . ASN A 1 177 ? 9.069 -19.557 -5.284 1.00 73.31 177 ASN A N 1
ATOM 1480 C CA . ASN A 1 177 ? 10.335 -20.191 -5.687 1.00 73.31 177 ASN A CA 1
ATOM 1481 C C . ASN A 1 177 ? 11.612 -19.412 -5.311 1.00 73.31 177 ASN A C 1
ATOM 1483 O O . ASN A 1 177 ? 12.716 -19.752 -5.734 1.00 73.31 177 ASN A O 1
ATOM 1487 N N . SER A 1 178 ? 11.493 -18.337 -4.536 1.00 71.88 178 SER A N 1
ATOM 1488 C CA . SER A 1 178 ? 12.542 -17.315 -4.386 1.00 71.88 178 SER A CA 1
ATOM 1489 C C . SER A 1 178 ? 13.020 -17.137 -2.944 1.00 71.88 178 SER A C 1
ATOM 1491 O O . SER A 1 178 ? 13.379 -16.033 -2.535 1.00 71.88 178 SER A O 1
ATOM 1493 N N . VAL A 1 179 ? 13.087 -18.235 -2.187 1.00 67.81 179 VAL A N 1
ATOM 1494 C CA . VAL A 1 179 ? 13.487 -18.296 -0.763 1.00 67.81 179 VAL A CA 1
ATOM 1495 C C . VAL A 1 179 ? 14.860 -17.643 -0.485 1.00 67.81 179 VAL A C 1
ATOM 1497 O O . VAL A 1 179 ? 15.149 -17.233 0.634 1.00 67.81 179 VAL A O 1
ATOM 1500 N N . ASN A 1 180 ? 15.703 -17.467 -1.509 1.00 66.94 180 ASN A N 1
ATOM 1501 C CA . ASN A 1 180 ? 17.028 -16.840 -1.405 1.00 66.94 180 ASN A CA 1
ATOM 1502 C C . ASN A 1 180 ? 17.100 -15.400 -1.944 1.00 66.94 180 ASN A C 1
ATOM 1504 O O . ASN A 1 180 ? 18.185 -14.814 -2.005 1.00 66.94 180 ASN A O 1
ATOM 1508 N N . ALA A 1 181 ? 15.983 -14.810 -2.366 1.00 77.75 181 ALA A N 1
ATOM 1509 C CA . ALA A 1 181 ? 15.976 -13.450 -2.876 1.00 77.75 181 ALA A CA 1
ATOM 1510 C C . ALA A 1 181 ? 16.038 -12.429 -1.730 1.00 77.75 181 ALA A C 1
ATOM 1512 O O . ALA A 1 181 ? 15.336 -12.542 -0.733 1.00 77.75 181 ALA A O 1
ATOM 1513 N N . GLY A 1 182 ? 16.833 -11.363 -1.883 1.00 76.31 182 GLY A N 1
ATOM 1514 C CA . GLY A 1 182 ? 16.996 -10.340 -0.834 1.00 76.31 182 GLY A CA 1
ATOM 1515 C C . GLY A 1 182 ? 15.711 -9.584 -0.450 1.00 76.31 182 GLY A C 1
ATOM 1516 O O . GLY A 1 182 ? 15.697 -8.881 0.564 1.00 76.31 182 GLY A O 1
ATOM 1517 N N . TRP A 1 183 ? 14.653 -9.723 -1.253 1.00 76.94 183 TRP A N 1
ATOM 1518 C CA . TRP A 1 183 ? 13.309 -9.202 -1.008 1.00 76.94 183 TRP A CA 1
ATOM 1519 C C . TRP A 1 183 ? 12.391 -10.182 -0.248 1.00 76.94 183 TRP A C 1
ATOM 1521 O O . TRP A 1 183 ? 11.385 -9.742 0.306 1.00 76.94 183 TRP A O 1
ATOM 1531 N N . ASN A 1 184 ? 12.745 -11.472 -0.188 1.00 81.19 184 ASN A N 1
ATOM 1532 C CA . ASN A 1 184 ? 11.953 -12.576 0.365 1.00 81.19 184 ASN A CA 1
ATOM 1533 C C . ASN A 1 184 ? 12.544 -13.058 1.703 1.00 81.19 184 ASN A C 1
ATOM 1535 O O . ASN A 1 184 ? 13.167 -14.112 1.778 1.00 81.19 184 ASN A O 1
ATOM 1539 N N . GLN A 1 185 ? 12.438 -12.234 2.749 1.00 78.38 185 GLN A N 1
ATOM 1540 C CA . GLN A 1 185 ? 12.994 -12.553 4.079 1.00 78.38 185 GLN A CA 1
ATOM 1541 C C . GLN A 1 185 ? 11.951 -13.104 5.053 1.00 78.38 185 GLN A C 1
ATOM 1543 O O . GLN A 1 185 ? 12.315 -13.736 6.040 1.00 78.38 185 GLN A O 1
ATOM 1548 N N . ASP A 1 186 ? 10.675 -12.838 4.790 1.00 82.94 186 ASP A N 1
ATOM 1549 C CA . ASP A 1 186 ? 9.559 -13.218 5.643 1.00 82.94 186 ASP A CA 1
ATOM 1550 C C . ASP A 1 186 ? 8.634 -14.171 4.866 1.00 82.94 186 ASP A C 1
ATOM 1552 O O . ASP A 1 186 ? 8.440 -13.982 3.659 1.00 82.94 186 ASP A O 1
ATOM 1556 N N . PRO A 1 187 ? 8.084 -15.223 5.499 1.00 83.12 187 PRO A N 1
ATOM 1557 C CA . PRO A 1 187 ? 7.196 -16.158 4.817 1.00 83.12 187 PRO A CA 1
ATOM 1558 C C . PRO A 1 187 ? 5.890 -15.499 4.356 1.00 83.12 187 PRO A C 1
ATOM 1560 O O . PRO A 1 187 ? 5.396 -15.856 3.292 1.00 83.12 187 PRO A O 1
ATOM 1563 N N . THR A 1 188 ? 5.388 -14.504 5.086 1.00 89.56 188 THR A N 1
ATOM 1564 C CA . THR A 1 188 ? 4.096 -13.836 4.860 1.00 89.56 188 THR A CA 1
ATOM 1565 C C . THR A 1 188 ? 4.219 -12.525 4.083 1.00 8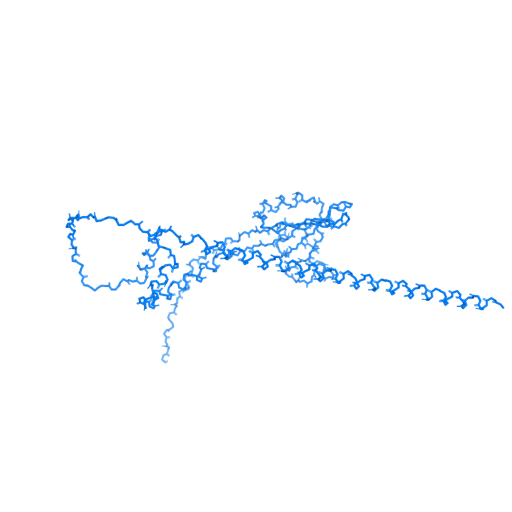9.56 188 THR A C 1
ATOM 1567 O O . THR A 1 188 ? 3.345 -12.194 3.287 1.00 89.56 188 THR A O 1
ATOM 1570 N N . HIS A 1 189 ? 5.322 -11.793 4.260 1.00 91.62 189 HIS A N 1
ATOM 1571 C CA . HIS A 1 189 ? 5.518 -10.462 3.686 1.00 91.62 189 HIS A CA 1
ATOM 1572 C C . HIS A 1 189 ? 6.724 -10.380 2.752 1.00 91.62 189 HIS A C 1
ATOM 1574 O O . HIS A 1 189 ? 7.695 -11.129 2.847 1.00 91.62 189 HIS A O 1
ATOM 1580 N N . VAL A 1 190 ? 6.687 -9.398 1.857 1.00 92.69 190 VAL A N 1
ATOM 1581 C CA . VAL A 1 190 ? 7.773 -9.095 0.933 1.00 92.69 190 VAL A CA 1
ATOM 1582 C C . VAL A 1 190 ? 8.197 -7.636 1.034 1.00 92.69 190 VAL A C 1
ATOM 1584 O O . VAL A 1 190 ? 7.376 -6.738 1.232 1.00 92.69 190 VAL A O 1
ATOM 1587 N N . ILE A 1 191 ? 9.500 -7.379 0.889 1.00 93.25 191 ILE A N 1
ATOM 1588 C CA . ILE A 1 191 ? 10.061 -6.026 0.964 1.00 93.25 191 ILE A CA 1
ATOM 1589 C C . ILE A 1 191 ? 10.775 -5.699 -0.339 1.00 93.25 191 ILE A C 1
ATOM 1591 O O . ILE A 1 191 ? 11.830 -6.256 -0.642 1.00 93.25 191 ILE A O 1
ATOM 1595 N N . ARG A 1 192 ? 10.255 -4.702 -1.059 1.00 94.12 192 ARG A N 1
ATOM 1596 C CA . ARG A 1 192 ? 10.785 -4.231 -2.347 1.00 94.12 192 ARG A CA 1
ATOM 1597 C C . ARG A 1 192 ? 10.895 -5.350 -3.391 1.00 94.12 192 ARG A C 1
ATOM 1599 O O . ARG A 1 192 ? 11.904 -5.447 -4.089 1.00 94.12 192 ARG A O 1
ATOM 1606 N N . PHE A 1 193 ? 9.847 -6.160 -3.505 1.00 94.62 193 PHE A N 1
ATOM 1607 C CA . PHE A 1 193 ? 9.656 -7.114 -4.592 1.00 94.62 193 PHE A CA 1
ATOM 1608 C C . PHE A 1 193 ? 9.709 -6.395 -5.952 1.00 94.62 193 PHE A C 1
ATOM 1610 O O . PHE A 1 193 ? 8.927 -5.464 -6.154 1.00 94.62 193 PHE A O 1
ATOM 1617 N N . PRO A 1 194 ? 10.617 -6.758 -6.874 1.00 94.00 194 PRO A N 1
ATOM 1618 C CA . PRO A 1 194 ? 10.797 -6.057 -8.143 1.00 94.00 194 PRO A CA 1
ATOM 1619 C C . PRO A 1 194 ? 9.744 -6.483 -9.175 1.00 94.00 194 PRO A C 1
ATOM 1621 O O . PRO A 1 194 ? 9.991 -7.359 -9.998 1.00 94.00 194 PRO A O 1
ATOM 1624 N N . LEU A 1 195 ? 8.578 -5.836 -9.150 1.00 93.94 195 LEU A N 1
ATOM 1625 C CA . LEU A 1 195 ? 7.421 -6.190 -9.981 1.00 93.94 195 LEU A CA 1
ATOM 1626 C C . LEU A 1 195 ? 7.747 -6.182 -11.477 1.00 93.94 195 LEU A C 1
ATOM 1628 O O . LEU A 1 195 ? 7.428 -7.124 -12.195 1.00 93.94 195 LEU A O 1
ATOM 1632 N N . ASN A 1 196 ? 8.443 -5.142 -11.930 1.00 90.88 196 ASN A N 1
ATOM 1633 C CA . ASN A 1 196 ? 8.799 -4.969 -13.336 1.00 90.88 196 ASN A CA 1
ATOM 1634 C C . ASN A 1 196 ? 9.889 -5.941 -13.835 1.00 90.88 196 ASN A C 1
ATOM 1636 O O . ASN A 1 196 ? 10.179 -5.981 -15.027 1.00 90.88 196 ASN A O 1
ATOM 1640 N N . GLY A 1 197 ? 10.507 -6.715 -12.934 1.00 87.00 197 GLY A N 1
ATOM 1641 C CA . GLY A 1 197 ? 11.385 -7.827 -13.302 1.00 87.00 197 GLY A CA 1
ATOM 1642 C C . GLY A 1 197 ? 10.621 -9.051 -13.813 1.00 87.00 197 GLY A C 1
ATOM 1643 O O . GLY A 1 197 ? 11.219 -9.898 -14.469 1.00 87.00 197 GLY A O 1
ATOM 1644 N N . TYR A 1 198 ? 9.316 -9.122 -13.535 1.00 88.62 198 TYR A N 1
ATOM 1645 C CA . TYR A 1 198 ? 8.461 -10.267 -13.853 1.00 88.62 198 TYR A CA 1
ATOM 1646 C C . TYR A 1 198 ? 7.268 -9.868 -14.724 1.00 88.62 198 TYR A C 1
ATOM 1648 O O . TYR A 1 198 ? 6.923 -10.591 -15.654 1.00 88.62 198 TYR A O 1
ATOM 1656 N N . LEU A 1 199 ? 6.684 -8.690 -14.482 1.00 90.94 199 LEU A N 1
ATOM 1657 C CA . LEU A 1 199 ? 5.546 -8.168 -15.236 1.00 90.94 199 LEU A CA 1
ATOM 1658 C C . LEU A 1 199 ? 5.922 -6.935 -16.046 1.00 90.94 199 LEU A C 1
ATOM 1660 O O . LEU A 1 199 ? 6.598 -6.030 -15.566 1.00 90.94 199 LEU A O 1
ATOM 1664 N N . ARG A 1 200 ? 5.420 -6.859 -17.277 1.00 90.62 200 ARG A N 1
ATOM 1665 C CA . ARG A 1 200 ? 5.602 -5.696 -18.153 1.00 90.62 200 ARG A CA 1
ATOM 1666 C C . ARG A 1 200 ? 4.467 -4.693 -17.951 1.00 90.62 200 ARG A C 1
ATOM 1668 O O . ARG A 1 200 ? 3.649 -4.502 -18.841 1.00 90.62 200 ARG A O 1
ATOM 1675 N N . LEU A 1 201 ? 4.417 -4.089 -16.765 1.00 93.31 201 LEU A N 1
ATOM 1676 C CA . LEU A 1 201 ? 3.444 -3.052 -16.413 1.00 93.31 201 LEU A CA 1
ATOM 1677 C C . LEU A 1 201 ? 4.150 -1.744 -16.066 1.00 93.31 201 LEU A C 1
ATOM 1679 O O . LEU A 1 201 ? 5.188 -1.752 -15.399 1.00 93.31 201 LEU A O 1
ATOM 1683 N N . ASN A 1 202 ? 3.556 -0.630 -16.490 1.00 94.44 202 ASN A N 1
ATOM 1684 C CA . ASN A 1 202 ? 3.982 0.703 -16.086 1.00 94.44 202 ASN A CA 1
ATOM 1685 C C . ASN A 1 202 ? 3.369 1.113 -14.736 1.00 94.44 202 ASN A C 1
ATOM 1687 O O . ASN A 1 202 ? 2.449 0.475 -14.219 1.00 94.44 202 ASN A O 1
ATOM 1691 N N . SER A 1 203 ? 3.880 2.186 -14.134 1.00 95.19 203 SER A N 1
ATOM 1692 C CA . SER A 1 203 ? 3.419 2.651 -12.819 1.00 95.19 203 SER A CA 1
ATOM 1693 C C . SER A 1 203 ? 1.950 3.066 -12.812 1.00 95.19 203 SER A C 1
ATOM 1695 O O . SER A 1 203 ? 1.266 2.839 -11.815 1.00 95.19 203 SER A O 1
ATOM 1697 N N . VAL A 1 204 ? 1.447 3.608 -13.923 1.00 96.06 204 VAL A N 1
ATOM 1698 C CA . VAL A 1 204 ? 0.038 3.989 -14.074 1.00 96.06 204 VAL A CA 1
ATOM 1699 C C . VAL A 1 204 ? -0.857 2.749 -14.063 1.00 96.06 204 VAL A C 1
ATOM 1701 O O . VAL A 1 204 ? -1.800 2.703 -13.284 1.00 96.06 204 VAL A O 1
ATOM 1704 N N . GLN A 1 205 ? -0.511 1.713 -14.827 1.00 97.00 205 GLN A N 1
ATOM 1705 C CA . GLN A 1 205 ? -1.232 0.437 -14.899 1.00 97.00 205 GLN A CA 1
ATOM 1706 C C . GLN A 1 205 ? -1.244 -0.288 -13.551 1.00 97.00 205 GLN A C 1
ATOM 1708 O O . GLN A 1 205 ? -2.257 -0.855 -13.149 1.00 97.00 205 GLN A O 1
ATOM 1713 N N . VAL A 1 206 ? -0.123 -0.258 -12.824 1.00 97.25 206 VAL A N 1
ATOM 1714 C CA . VAL A 1 206 ? -0.030 -0.841 -11.477 1.00 97.25 206 VAL A CA 1
ATOM 1715 C C . VAL A 1 206 ? -0.977 -0.131 -10.511 1.00 97.25 206 VAL A C 1
ATOM 1717 O O . VAL A 1 206 ? -1.708 -0.792 -9.774 1.00 97.25 206 VAL A O 1
ATOM 1720 N N . LEU A 1 207 ? -0.986 1.206 -10.513 1.00 97.88 207 LEU A N 1
ATOM 1721 C CA . LEU A 1 207 ? -1.874 1.993 -9.656 1.00 97.88 207 LEU A CA 1
ATOM 1722 C C . LEU A 1 207 ? -3.345 1.819 -10.046 1.00 97.88 207 LEU A C 1
ATOM 1724 O O . LEU A 1 207 ? -4.186 1.642 -9.171 1.00 97.88 207 LEU A O 1
ATOM 1728 N N . GLU A 1 208 ? -3.651 1.813 -11.341 1.00 98.06 208 GLU A N 1
ATOM 1729 C CA . GLU A 1 208 ? -4.998 1.591 -11.862 1.00 98.06 208 GLU A CA 1
ATOM 1730 C C . GLU A 1 208 ? -5.555 0.233 -11.421 1.00 98.06 208 GLU A C 1
ATOM 1732 O O . GLU A 1 208 ? -6.656 0.167 -10.873 1.00 98.06 208 GLU A O 1
ATOM 1737 N N . ARG A 1 209 ? -4.771 -0.843 -11.561 1.00 97.62 209 ARG A N 1
ATOM 1738 C CA . ARG A 1 209 ? -5.172 -2.187 -11.119 1.00 97.62 209 ARG A CA 1
ATOM 1739 C C . ARG A 1 209 ? -5.417 -2.243 -9.610 1.00 97.62 209 ARG A C 1
ATOM 1741 O O . ARG A 1 209 ? -6.373 -2.873 -9.164 1.00 97.62 209 ARG A O 1
ATOM 1748 N N . LEU A 1 210 ? -4.601 -1.547 -8.814 1.00 97.88 210 LEU A N 1
ATOM 1749 C CA . LEU A 1 210 ? -4.820 -1.424 -7.369 1.00 97.88 210 LEU A CA 1
ATOM 1750 C C . LEU A 1 210 ? -6.124 -0.677 -7.053 1.00 97.88 210 LEU A C 1
ATOM 1752 O O . LEU A 1 210 ? -6.888 -1.120 -6.195 1.00 97.88 210 LEU A O 1
ATOM 1756 N N . PHE A 1 211 ? -6.430 0.407 -7.765 1.00 97.38 211 PHE A N 1
ATOM 1757 C CA . PHE A 1 211 ? -7.691 1.134 -7.590 1.00 97.38 211 PHE A CA 1
ATOM 1758 C C . PHE A 1 211 ? -8.910 0.290 -7.966 1.00 97.38 211 PHE A C 1
ATOM 1760 O O . PHE A 1 211 ? -9.884 0.265 -7.215 1.00 97.38 211 PHE A O 1
ATOM 1767 N N . GLN A 1 212 ? -8.835 -0.476 -9.057 1.00 97.19 212 GLN A N 1
ATOM 1768 C CA . GLN A 1 212 ? -9.887 -1.421 -9.453 1.00 97.19 212 GLN A CA 1
ATOM 1769 C C . GLN A 1 212 ? -10.122 -2.514 -8.397 1.00 97.19 212 GLN A C 1
ATOM 1771 O O . GLN A 1 212 ? -11.242 -2.993 -8.238 1.00 97.19 212 GLN A O 1
ATOM 1776 N N . LYS A 1 213 ? -9.088 -2.877 -7.628 1.00 95.94 213 LYS A N 1
ATOM 1777 C CA . LYS A 1 213 ? -9.173 -3.825 -6.504 1.00 95.94 213 LYS A CA 1
ATOM 1778 C C . LYS A 1 213 ? -9.642 -3.192 -5.187 1.00 95.94 213 LYS A C 1
ATOM 1780 O O . LYS A 1 213 ? -9.690 -3.887 -4.172 1.00 95.94 213 LYS A O 1
ATOM 1785 N N . GLY A 1 214 ? -10.004 -1.907 -5.190 1.00 95.31 214 GLY A N 1
ATOM 1786 C CA . GLY A 1 214 ? -10.548 -1.191 -4.033 1.00 95.31 214 GLY A CA 1
ATOM 1787 C C . GLY A 1 214 ? -9.499 -0.549 -3.124 1.00 95.31 214 GLY A C 1
ATOM 1788 O O . GLY A 1 214 ? -9.834 -0.098 -2.028 1.00 95.31 214 GLY A O 1
ATOM 1789 N N . PHE A 1 215 ? -8.234 -0.492 -3.546 1.00 97.12 215 PHE A N 1
ATOM 1790 C CA . PHE A 1 215 ? -7.215 0.238 -2.803 1.00 97.12 215 PHE A CA 1
ATOM 1791 C C . PHE A 1 215 ? -7.355 1.747 -3.001 1.00 97.12 215 PHE A C 1
ATOM 1793 O O . PHE A 1 215 ? -7.752 2.233 -4.055 1.00 97.12 215 PHE A O 1
ATOM 1800 N N . THR A 1 216 ? -6.946 2.507 -1.992 1.00 96.69 216 THR A N 1
ATOM 1801 C CA . THR A 1 216 ? -6.893 3.971 -2.026 1.00 96.69 216 THR A CA 1
ATOM 1802 C C . THR A 1 216 ? -5.537 4.452 -1.525 1.00 96.69 216 THR A C 1
ATOM 1804 O O . THR A 1 216 ? -4.946 3.837 -0.639 1.00 96.69 216 THR A O 1
ATOM 1807 N N . ILE A 1 217 ? -5.012 5.554 -2.068 1.00 96.81 217 ILE A N 1
ATOM 1808 C CA . ILE A 1 217 ? -3.755 6.133 -1.570 1.00 96.81 217 ILE A CA 1
ATOM 1809 C C . ILE A 1 217 ? -4.017 6.795 -0.212 1.00 96.81 217 ILE A C 1
ATOM 1811 O O . ILE A 1 217 ? -4.732 7.792 -0.127 1.00 96.81 217 ILE A O 1
ATOM 1815 N N . ARG A 1 218 ? -3.391 6.279 0.851 1.00 95.69 218 ARG A N 1
ATOM 1816 C CA . ARG A 1 218 ? -3.415 6.883 2.195 1.00 95.69 218 ARG A CA 1
ATOM 1817 C C . ARG A 1 218 ? -2.253 7.840 2.430 1.00 95.69 218 ARG A C 1
ATOM 1819 O O . ARG A 1 218 ? -2.383 8.790 3.200 1.00 95.69 218 ARG A O 1
ATOM 1826 N N . ALA A 1 219 ? -1.119 7.605 1.776 1.00 97.06 219 ALA A N 1
ATOM 1827 C CA . ALA A 1 219 ? 0.029 8.498 1.836 1.00 97.06 219 ALA A CA 1
ATOM 1828 C C . ALA A 1 219 ? 0.841 8.438 0.545 1.00 97.06 219 ALA A C 1
ATOM 1830 O O . ALA A 1 219 ? 0.965 7.389 -0.083 1.00 97.06 219 ALA A O 1
ATOM 1831 N N . SER A 1 220 ? 1.450 9.562 0.186 1.00 97.44 220 SER A N 1
ATOM 1832 C CA . SER A 1 220 ? 2.438 9.633 -0.881 1.00 97.44 220 SER A CA 1
ATOM 1833 C C . SER A 1 220 ? 3.663 10.393 -0.395 1.00 97.44 220 SER A C 1
ATOM 1835 O O . SER A 1 220 ? 3.582 11.349 0.385 1.00 97.44 220 SER A O 1
ATOM 1837 N N . CYS A 1 221 ? 4.831 9.949 -0.829 1.00 96.75 221 CYS A N 1
ATOM 1838 C CA . CYS A 1 221 ? 6.070 10.668 -0.619 1.00 96.75 221 CYS A CA 1
ATOM 1839 C C . CYS A 1 221 ? 6.990 10.489 -1.820 1.00 96.75 221 CYS A C 1
ATOM 1841 O O . CYS A 1 221 ? 6.814 9.600 -2.644 1.00 96.75 221 CYS A O 1
ATOM 1843 N N . GLY A 1 222 ? 7.973 11.366 -1.940 1.00 95.12 222 GLY A N 1
ATOM 1844 C CA . GLY A 1 222 ? 8.952 11.282 -3.005 1.00 95.12 222 GLY A CA 1
ATOM 1845 C C . GLY A 1 222 ? 10.150 12.160 -2.712 1.00 95.12 222 GLY A C 1
ATOM 1846 O O . GLY A 1 222 ? 10.149 12.977 -1.782 1.00 95.12 222 GLY A O 1
ATOM 1847 N N . GLY A 1 223 ? 11.204 11.963 -3.486 1.00 93.06 223 GLY A N 1
ATOM 1848 C CA . GLY A 1 223 ? 12.425 12.740 -3.370 1.00 93.06 223 GLY A CA 1
ATOM 1849 C C . GLY A 1 223 ? 13.589 12.071 -4.071 1.00 93.06 223 GLY A C 1
ATOM 1850 O O . GLY A 1 223 ? 13.415 11.126 -4.827 1.00 93.06 223 GLY A O 1
ATOM 1851 N N . GLY A 1 224 ? 14.790 12.565 -3.793 1.00 89.44 224 GLY A N 1
ATOM 1852 C CA . GLY A 1 224 ? 16.000 12.170 -4.508 1.00 89.44 224 GLY A CA 1
ATOM 1853 C C . GLY A 1 224 ? 16.520 13.303 -5.384 1.00 89.44 224 GLY A C 1
ATOM 1854 O O . GLY A 1 224 ? 15.881 14.342 -5.530 1.00 89.44 224 GLY A O 1
ATOM 1855 N N . VAL A 1 225 ? 17.731 13.122 -5.895 1.00 87.69 225 VAL A N 1
ATOM 1856 C CA . VAL A 1 225 ? 18.374 14.022 -6.863 1.00 87.69 225 VAL A CA 1
ATOM 1857 C C . VAL A 1 225 ? 18.777 13.197 -8.073 1.00 87.69 225 VAL A C 1
ATOM 1859 O O . VAL A 1 225 ? 19.185 12.048 -7.887 1.00 87.69 225 VAL A O 1
ATOM 1862 N N . ASP A 1 226 ? 18.659 13.772 -9.267 1.00 81.81 226 ASP A N 1
ATOM 1863 C CA . ASP A 1 226 ? 19.071 13.188 -10.549 1.00 81.81 226 ASP A CA 1
ATOM 1864 C C . ASP A 1 226 ? 18.740 11.682 -10.650 1.00 81.81 226 ASP A C 1
ATOM 1866 O O . ASP A 1 226 ? 17.577 11.313 -10.757 1.00 81.81 226 ASP A O 1
ATOM 1870 N N . SER A 1 227 ? 19.742 10.810 -10.500 1.00 80.44 227 SER A N 1
ATOM 1871 C CA . SER A 1 227 ? 19.671 9.343 -10.624 1.00 80.44 227 SER A CA 1
ATOM 1872 C C . SER A 1 227 ? 19.206 8.580 -9.374 1.00 80.44 227 SER A C 1
ATOM 1874 O O . SER A 1 227 ? 19.432 7.379 -9.243 1.00 80.44 227 SER A O 1
ATOM 1876 N N . SER A 1 228 ? 18.640 9.274 -8.390 1.00 87.38 228 SER A N 1
ATOM 1877 C CA . SER A 1 228 ? 18.143 8.667 -7.145 1.00 87.38 228 SER A CA 1
ATOM 1878 C C . SER A 1 228 ? 16.712 9.075 -6.818 1.00 87.38 228 SER A C 1
ATOM 1880 O O . SER A 1 228 ? 16.283 8.948 -5.667 1.00 87.38 228 SER A O 1
ATOM 1882 N N . GLN A 1 229 ? 16.000 9.605 -7.813 1.00 93.38 229 GLN A N 1
ATOM 1883 C CA . GLN A 1 229 ? 14.604 9.984 -7.673 1.00 93.38 229 GLN A CA 1
ATOM 1884 C C . GLN A 1 229 ? 13.739 8.768 -7.358 1.00 93.38 229 GLN A C 1
ATOM 1886 O O . GLN A 1 229 ? 13.976 7.670 -7.849 1.00 93.38 229 GLN A O 1
ATOM 1891 N N . PHE A 1 230 ? 12.732 8.959 -6.519 1.00 94.88 230 PHE A N 1
ATOM 1892 C CA . PHE A 1 230 ? 11.705 7.962 -6.280 1.00 94.88 230 PHE A CA 1
ATOM 1893 C C . PHE A 1 230 ? 10.398 8.627 -5.861 1.00 94.88 230 PHE A C 1
ATOM 1895 O O . PHE A 1 230 ? 10.400 9.688 -5.229 1.00 94.88 230 PHE A O 1
ATOM 1902 N N . SER A 1 231 ? 9.311 7.926 -6.143 1.00 96.38 231 SER A N 1
ATOM 1903 C CA . SER A 1 231 ? 7.980 8.164 -5.600 1.00 96.38 231 SER A CA 1
ATOM 1904 C C . SER A 1 231 ? 7.536 6.904 -4.869 1.00 96.38 231 SER A C 1
ATOM 1906 O O . SER A 1 231 ? 7.799 5.794 -5.324 1.00 96.38 231 SER A O 1
ATOM 1908 N N . GLU A 1 232 ? 6.906 7.053 -3.717 1.00 97.75 232 GLU A N 1
ATOM 1909 C CA . GLU A 1 232 ? 6.405 5.957 -2.898 1.00 97.75 232 GLU A CA 1
ATOM 1910 C C . GLU A 1 232 ? 4.977 6.270 -2.461 1.00 97.75 232 GLU A C 1
ATOM 1912 O O . GLU A 1 232 ? 4.684 7.358 -1.961 1.00 97.75 232 GLU A O 1
ATOM 1917 N N . TYR A 1 233 ? 4.095 5.303 -2.671 1.00 98.38 233 TYR A N 1
ATOM 1918 C CA . TYR A 1 233 ? 2.671 5.390 -2.410 1.00 98.38 233 TYR A CA 1
ATOM 1919 C C . TYR A 1 233 ? 2.300 4.280 -1.437 1.00 98.38 233 TYR A C 1
ATOM 1921 O O . TYR A 1 233 ? 2.607 3.114 -1.675 1.00 98.38 233 TYR A O 1
ATOM 1929 N N . VAL A 1 234 ? 1.646 4.649 -0.341 1.00 98.00 234 VAL A N 1
ATOM 1930 C CA . VAL A 1 234 ? 1.034 3.709 0.597 1.00 98.00 234 VAL A CA 1
ATOM 1931 C C . VAL A 1 234 ? -0.435 3.614 0.228 1.00 98.00 234 VAL A C 1
ATOM 1933 O O . VAL A 1 234 ? -1.162 4.609 0.322 1.00 98.00 234 VAL A O 1
ATOM 1936 N N . LEU A 1 235 ? -0.848 2.435 -0.215 1.00 98.00 235 LEU A N 1
ATOM 1937 C CA . LEU A 1 235 ? -2.210 2.135 -0.612 1.00 98.00 235 LEU A CA 1
ATOM 1938 C C . LEU A 1 235 ? -2.859 1.218 0.416 1.00 98.00 235 LEU A C 1
ATOM 1940 O O . LEU A 1 235 ? -2.245 0.241 0.841 1.00 98.00 235 LEU A O 1
ATOM 1944 N N . CYS A 1 236 ? -4.100 1.521 0.789 1.00 95.81 236 CYS A N 1
ATOM 1945 C CA . CYS A 1 236 ? -4.867 0.710 1.725 1.00 95.81 236 CYS A CA 1
ATOM 1946 C C . CYS A 1 236 ? -6.268 0.419 1.192 1.00 95.81 236 CYS A C 1
ATOM 1948 O O . CYS A 1 236 ? -6.893 1.287 0.574 1.00 95.81 236 CYS A O 1
ATOM 1950 N N . ARG A 1 237 ? -6.759 -0.782 1.486 1.00 94.25 237 ARG A N 1
ATOM 1951 C CA . ARG A 1 237 ? -8.143 -1.214 1.286 1.00 94.25 237 ARG A CA 1
ATOM 1952 C C . ARG A 1 237 ? -8.723 -1.533 2.658 1.00 94.25 237 ARG A C 1
ATOM 1954 O O . ARG A 1 237 ? -8.148 -2.331 3.396 1.00 94.25 237 ARG A O 1
ATOM 1961 N N . ASP A 1 238 ? -9.815 -0.868 3.027 1.00 89.56 23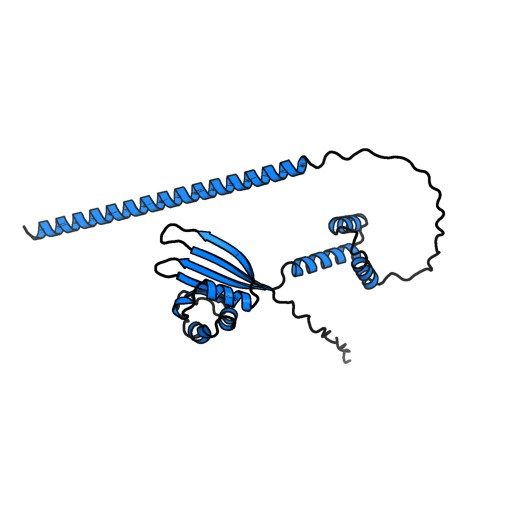8 ASP A N 1
ATOM 1962 C CA . ASP A 1 238 ? -10.467 -1.124 4.311 1.00 89.56 238 ASP A CA 1
ATOM 1963 C C . ASP A 1 238 ? -11.124 -2.510 4.248 1.00 89.56 238 ASP A C 1
ATOM 1965 O O . ASP A 1 238 ? -11.966 -2.773 3.385 1.00 89.56 238 ASP A O 1
ATOM 1969 N N . LEU A 1 239 ? -10.745 -3.397 5.166 1.00 83.00 239 LEU A N 1
ATOM 1970 C CA . LEU A 1 239 ? -11.468 -4.636 5.378 1.00 83.00 239 LEU A CA 1
ATOM 1971 C C . LEU A 1 239 ? -12.754 -4.243 6.079 1.00 83.00 239 LEU A C 1
ATOM 1973 O O . LEU A 1 239 ? -12.737 -3.710 7.194 1.00 83.00 239 LEU A O 1
ATOM 1977 N N . ARG A 1 240 ? -13.894 -4.488 5.429 1.00 71.75 240 ARG A N 1
ATOM 1978 C CA . ARG A 1 240 ? -15.148 -4.420 6.169 1.00 71.75 240 ARG A CA 1
ATOM 1979 C C . ARG A 1 240 ? -14.996 -5.392 7.333 1.00 71.75 240 ARG A C 1
ATOM 1981 O O . ARG A 1 240 ? -14.655 -6.548 7.071 1.00 71.75 240 ARG A O 1
ATOM 1988 N N . PRO A 1 241 ? -15.222 -4.959 8.587 1.00 57.72 241 PRO A N 1
ATOM 1989 C CA . PRO A 1 241 ? -15.406 -5.905 9.665 1.00 57.72 241 PRO A CA 1
ATOM 1990 C C . PRO A 1 241 ? -16.457 -6.865 9.140 1.00 57.72 241 PRO A C 1
ATOM 1992 O O . PRO A 1 241 ? -17.558 -6.420 8.794 1.00 57.72 241 PRO A O 1
ATOM 1995 N N . SER A 1 242 ? -16.078 -8.132 8.952 1.00 47.94 242 SER A N 1
ATOM 1996 C CA . SER A 1 242 ? -17.050 -9.183 8.698 1.00 47.94 242 SER A CA 1
ATOM 1997 C C . SER A 1 242 ? -18.136 -8.914 9.721 1.00 47.94 242 SER A C 1
ATOM 1999 O O . SER A 1 242 ? -17.823 -8.849 10.914 1.00 47.94 242 SER A O 1
ATOM 2001 N N . ARG A 1 243 ? -19.353 -8.567 9.269 1.00 48.38 243 ARG A N 1
ATOM 2002 C CA . ARG A 1 243 ? -20.496 -8.480 10.176 1.00 48.38 243 ARG A CA 1
ATOM 2003 C C . ARG A 1 243 ? -20.507 -9.862 10.774 1.00 48.38 243 ARG A C 1
ATOM 2005 O O . ARG A 1 243 ? -20.868 -10.796 10.063 1.00 48.38 243 ARG A O 1
ATOM 2012 N N . ALA A 1 244 ? -19.971 -9.975 11.989 1.00 42.94 244 ALA A N 1
ATOM 2013 C CA . ALA A 1 244 ? -19.875 -11.224 12.691 1.00 42.94 244 ALA A CA 1
ATOM 2014 C C . ALA A 1 244 ? -21.266 -11.805 12.550 1.00 42.94 244 ALA A C 1
ATOM 2016 O O . ALA A 1 244 ? -22.245 -11.166 12.950 1.00 42.94 244 ALA A O 1
ATOM 2017 N N . VAL A 1 245 ? -21.355 -12.935 11.850 1.00 44.97 245 VAL A N 1
ATOM 2018 C CA . VAL A 1 245 ? -22.527 -13.783 11.940 1.00 44.97 245 VAL A CA 1
ATOM 2019 C C . VAL A 1 245 ? -22.804 -13.817 13.430 1.00 44.97 245 VAL A C 1
ATOM 2021 O O . VAL A 1 245 ? -21.914 -14.162 14.210 1.00 44.97 245 VAL A O 1
ATOM 2024 N N . THR A 1 246 ? -23.966 -13.310 13.826 1.00 42.81 246 THR A N 1
ATOM 2025 C CA . THR A 1 246 ? -24.461 -13.315 15.198 1.00 42.81 246 THR A CA 1
ATOM 2026 C C . THR A 1 246 ? -24.724 -14.768 15.585 1.00 42.81 246 THR A C 1
ATOM 2028 O O . THR A 1 246 ? -25.854 -15.181 15.793 1.00 42.81 246 THR A O 1
ATOM 2031 N N . SER A 1 247 ? -23.670 -15.576 15.608 1.00 42.69 247 SER A N 1
ATOM 2032 C CA . SER A 1 247 ? -23.593 -16.860 16.261 1.00 42.69 247 SER A CA 1
ATOM 2033 C C . SER A 1 247 ? -23.282 -16.510 17.702 1.00 42.69 247 SER A C 1
ATOM 2035 O O . SER A 1 247 ? -22.126 -16.478 18.122 1.00 42.69 247 SER A O 1
ATOM 2037 N N . THR A 1 248 ? -24.322 -16.165 18.451 1.00 43.06 248 THR A N 1
ATOM 2038 C CA . THR A 1 248 ? -24.271 -16.304 19.899 1.00 43.06 248 THR A CA 1
ATOM 2039 C C . THR A 1 248 ? -23.849 -17.753 20.172 1.00 43.06 248 THR A C 1
ATOM 2041 O O . THR A 1 248 ? -24.552 -18.672 19.753 1.00 43.06 248 THR A O 1
ATOM 2044 N N . PRO A 1 249 ? -22.686 -18.018 20.793 1.00 48.31 249 PRO A N 1
ATOM 2045 C CA . PRO A 1 249 ? -22.402 -19.370 21.234 1.00 48.31 249 PRO A CA 1
ATOM 2046 C C . PRO A 1 249 ? -23.435 -19.685 22.315 1.00 48.31 249 PRO A C 1
ATOM 2048 O O . PRO A 1 249 ? -23.439 -19.068 23.384 1.00 48.31 249 PRO A O 1
ATOM 2051 N N . ILE A 1 250 ? -24.362 -20.591 22.002 1.00 54.66 250 ILE A N 1
ATOM 2052 C CA . ILE A 1 250 ? -25.329 -21.128 22.955 1.00 54.66 250 ILE A CA 1
ATOM 2053 C C . ILE A 1 250 ? -24.517 -21.680 24.128 1.00 54.66 250 ILE A C 1
ATOM 2055 O O . ILE A 1 250 ? -23.783 -22.658 23.995 1.00 54.66 250 ILE A O 1
ATOM 2059 N N . ARG A 1 251 ? -24.607 -21.013 25.281 1.00 56.31 251 ARG A N 1
ATOM 2060 C CA . ARG A 1 251 ? -24.037 -21.501 26.534 1.00 56.31 251 ARG A CA 1
ATOM 2061 C C . ARG A 1 251 ? -24.894 -22.667 27.002 1.00 56.31 251 ARG A C 1
ATOM 2063 O O . ARG A 1 251 ? -25.913 -22.460 27.656 1.00 56.31 251 ARG A O 1
ATOM 2070 N N . ILE A 1 252 ? -24.491 -23.881 26.647 1.00 63.56 252 ILE A N 1
ATOM 2071 C CA . ILE A 1 252 ? -25.053 -25.090 27.242 1.00 63.56 252 ILE A CA 1
ATOM 2072 C C . ILE A 1 252 ? -24.628 -25.076 28.711 1.00 63.56 252 ILE A C 1
ATOM 2074 O O . ILE A 1 252 ? -23.437 -25.121 29.023 1.00 63.56 252 ILE A O 1
ATOM 2078 N N . LYS A 1 253 ? -25.604 -24.926 29.610 1.00 46.38 253 LYS A N 1
ATOM 2079 C CA . LYS A 1 253 ? -25.393 -25.117 31.044 1.00 46.38 253 LYS A CA 1
ATOM 2080 C C . LYS A 1 253 ? -25.001 -26.581 31.240 1.00 46.38 253 LYS A C 1
ATOM 2082 O O . LYS A 1 253 ? -25.812 -27.461 30.979 1.00 46.38 253 LYS A O 1
ATOM 2087 N N . GLN A 1 254 ? -23.760 -26.831 31.641 1.00 51.25 254 GLN A N 1
ATOM 2088 C CA . GLN A 1 254 ? -23.397 -28.117 32.222 1.00 51.25 254 GLN A CA 1
ATOM 2089 C C . GLN A 1 254 ? -23.999 -28.150 33.624 1.00 51.25 254 GLN A C 1
ATOM 2091 O O . GLN A 1 254 ? -23.615 -27.343 34.472 1.00 51.25 254 GLN A O 1
ATOM 2096 N N . GLU A 1 255 ? -24.976 -29.026 33.838 1.00 47.38 255 GLU A N 1
ATOM 2097 C CA . GLU A 1 255 ? -25.322 -29.439 35.194 1.00 47.38 255 GLU A CA 1
ATOM 2098 C C . GLU A 1 255 ? -24.226 -30.379 35.720 1.00 47.38 255 GLU A C 1
ATOM 2100 O O . GLU A 1 255 ? -23.686 -31.178 34.945 1.00 47.38 255 GLU A O 1
ATOM 2105 N N . PRO A 1 256 ? -23.840 -30.254 36.999 1.00 45.38 256 PRO A N 1
ATOM 2106 C CA . PRO A 1 256 ? -22.925 -31.194 37.627 1.00 45.38 256 PRO A CA 1
ATOM 2107 C C . PRO A 1 256 ? -23.620 -32.554 37.767 1.00 45.38 256 PRO A C 1
ATOM 2109 O O . PRO A 1 256 ? -24.755 -32.618 38.230 1.00 45.38 256 PRO A O 1
ATOM 2112 N N . LEU A 1 257 ? -22.943 -33.628 37.350 1.00 50.59 257 LEU A N 1
ATOM 2113 C CA . LEU A 1 257 ? -23.330 -34.977 37.755 1.00 50.59 257 LEU A CA 1
ATOM 2114 C C . LEU A 1 257 ? -22.931 -35.166 39.222 1.00 50.59 257 LEU A C 1
ATOM 2116 O O . LEU A 1 257 ? -21.786 -34.863 39.573 1.00 50.59 257 LEU A O 1
ATOM 2120 N N . ASP A 1 258 ? -23.892 -35.626 40.023 1.00 56.69 258 ASP A N 1
ATOM 2121 C CA . ASP A 1 258 ? -23.693 -36.134 41.387 1.00 56.69 258 ASP A CA 1
ATOM 2122 C C . ASP A 1 258 ? -22.648 -37.263 41.446 1.00 56.69 258 ASP A C 1
ATOM 2124 O O . ASP A 1 258 ? -22.585 -38.081 40.492 1.00 56.69 258 ASP A O 1
#

Secondary structure (DSSP, 8-state):
-HHHHHHHHHHHHHHHHHHHHHHHHHHHHHHHHHHHHHHHHHHHHHHHHHHHHHHHHHHSS----------------PPP-PPS--PPPHHHHHHHHHHSTTT--HHHHHHHHHHTT-HHHHHHHHHHHHHHHHHSS--EEEEEEEEEEESEEEEEEEEEHHHHHHH-GGGHHHHHS-TTSTT--SSSEEEEEEGGGT----HHHHHHHHHHTT-EEEEEEEE--GGG-EEEEEEEEEPP--------------PPP-

InterPro domains:
  IPR048595 BTB/POZ domain-containing protein KCTD1/15-like, C-terminal domain [PF20871] (141-237)

Radius of gyration: 33.68 Å; chains: 1; bounding box: 117×76×60 Å

Foldseek 3Di:
DVVVVVVVVVVVVVVVVVVVVVVVVVVVVVVVVVVVVVVVVVVVVVVVVVVVVVVVVVVPPDDDDDDDDDDDDDDDDDDDDDDDDDDPPPVNVVVVVVVVPPDDDLVRVLVVCVVVVVVVVNVVSVVVVVVVVVVVAFDKFKKKWKWFPAVDIWIFIKGFPVVCCVLVVQCNVVLVVCCPDPQNPDPTIGDRHGPVVRDVDDPVRSVVSCVVVQKDFPDKDWDDDDRGTMIMTMIIHGDDPPPPPPPPPPPDDDDDDD

Sequence (258 aa):
MRRSRRRSRRRRRRRSRGRRRRSRISRMRRSRGRSRRRRSSRMRRSRSRRSRRRRSRRRTGSHLTKWFPQACGHVSVSTPRLPSNVAPSLLSVIAAIDEVKGQIDFPQLYEEARFYQLSPMVRELERWQAEREAQRTPPCECLVVRVTPDLGERITLSGEKVLIEEVFPETGDVMCNSVNAGWNQDPTHVIRFPLNGYLRLNSVQVLERLFQKGFTIRASCGGGVDSSQFSEYVLCRDLRPSRAVTSTPIRIKQEPLD